Protein AF-A0A965IWL9-F1 (afdb_monomer_lite)

Secondary structure (DSSP, 8-state):
--HHHHHHHHHT-GGGTTTT-S-GGGGGHHHHHTT--SEEEEET-TTSHHHHHHHHH-TTSEEEEEESS-TTSSEE--TTS--S-TT-EEEEEEES-GGGS-TTHHHHHHHHHHHHEEEEEEE---S--S-EETTEES-S----HHHHHHHHHHHTEEEEEEETTEEEEEE-PPP---TT--EEEE---GGGGGS--HHHHHTSSEEEEETT---TTTHHHH-S--SEEE---TT-------SEEEESSTTPPPPTT--EEEE--HHHHHHHHHHHHHHHHHHTTS-S--TT----HHHHHHHHIIIII--S-EEEES--TT--SS-S-SSTT-SS--PPPTT--HHHHHHHHHHHHHTTSEEESS--

Foldseek 3Di:
DDLQVQVLCLCPDPVNVCPLVPLQCPVCLVVVVVLLWQEEEEEQNQQCPNQVVNCVSNVNHHYFYEYCHRPNGNHNDDLLDDDDFFAQTQEYEYEQHLQQDAPVCNLSNLLSRLRHYFKYKYFHDLDWDPDDGPNHTSRNHRDDPVLSVLSNVLSAFAPWDDDPRITMGGGDDHDADDQAFAAEEEEQAQQLQVAQCLVVLQPGPAYEYEEQADCVVPNSRRHDDHPEYEYAPPPDPRPDQDQHYEYADPPGDDDPSNPHYHYDHVVLQVVLLVVLLVQVCVVVVNPDDSPPAGDDSRSSVLSCCCRRNNHQAYEYGNLCLPDPPPHQDGGSPDPDHDDDPPNYDSVSSVVVVVVCVVVVRYDYPDDD

Structure (mmCIF, N/CA/C/O backbone):
data_AF-A0A965IWL9-F1
#
_entry.id   AF-A0A965IWL9-F1
#
loop_
_atom_site.group_PDB
_atom_site.id
_atom_site.type_symbol
_atom_site.label_atom_id
_atom_site.label_alt_id
_atom_site.label_comp_id
_atom_site.label_asym_id
_atom_site.label_entity_id
_atom_site.label_seq_id
_atom_site.pdbx_PDB_ins_code
_atom_site.Cartn_x
_atom_site.Cartn_y
_atom_site.Cartn_z
_atom_site.occupancy
_atom_site.B_iso_or_equiv
_atom_site.auth_seq_id
_atom_site.auth_comp_id
_atom_site.auth_asym_id
_atom_site.auth_atom_id
_atom_site.pdbx_PDB_model_num
ATOM 1 N N . MET A 1 1 ? -2.672 8.004 -31.056 1.00 87.75 1 MET A N 1
ATOM 2 C CA . MET A 1 1 ? -1.452 7.193 -30.916 1.00 87.75 1 MET A CA 1
ATOM 3 C C . MET A 1 1 ? -1.573 6.439 -29.615 1.00 87.75 1 MET A C 1
ATOM 5 O O . MET A 1 1 ? -1.845 7.071 -28.601 1.00 87.75 1 MET A O 1
ATOM 9 N N . THR A 1 2 ? -1.462 5.121 -29.665 1.00 93.75 2 THR A N 1
ATOM 10 C CA . THR A 1 2 ? -1.438 4.260 -28.478 1.00 93.75 2 THR A CA 1
ATOM 11 C C . THR A 1 2 ? -0.083 4.353 -27.771 1.00 93.75 2 THR A C 1
ATOM 13 O O . THR A 1 2 ? 0.898 4.815 -28.358 1.00 93.75 2 THR A O 1
ATOM 16 N N . GLU A 1 3 ? 0.005 3.884 -26.522 1.00 94.56 3 GLU A N 1
ATOM 17 C CA . GLU A 1 3 ? 1.296 3.788 -25.823 1.00 94.56 3 GLU A CA 1
ATOM 18 C C . GLU A 1 3 ? 2.280 2.882 -26.582 1.00 94.56 3 GLU A C 1
ATOM 20 O O . GLU A 1 3 ? 3.447 3.231 -26.726 1.00 94.56 3 GLU A O 1
ATOM 25 N N . LEU A 1 4 ? 1.819 1.770 -27.165 1.00 95.81 4 LEU A N 1
ATOM 26 C CA . LEU A 1 4 ? 2.682 0.879 -27.949 1.00 95.81 4 LEU A CA 1
ATOM 27 C C . LEU A 1 4 ? 3.263 1.577 -29.184 1.00 95.81 4 LEU A C 1
ATOM 29 O O . LEU A 1 4 ? 4.477 1.569 -29.376 1.00 95.81 4 LEU A O 1
ATOM 33 N N . GLU A 1 5 ? 2.423 2.248 -29.975 1.00 96.62 5 GLU A N 1
ATOM 34 C CA . GLU A 1 5 ? 2.867 3.017 -31.147 1.00 96.62 5 GLU A CA 1
ATOM 35 C C . GLU A 1 5 ? 3.856 4.126 -30.760 1.00 96.62 5 GLU A C 1
ATOM 37 O O . GLU A 1 5 ? 4.833 4.373 -31.470 1.00 96.62 5 GLU A O 1
ATOM 42 N N . LYS A 1 6 ? 3.621 4.789 -29.617 1.00 96.50 6 LYS A N 1
ATOM 43 C CA . LYS A 1 6 ? 4.505 5.832 -29.084 1.00 96.50 6 LYS A CA 1
ATOM 44 C C . LYS A 1 6 ? 5.902 5.280 -28.818 1.00 96.50 6 LYS A C 1
ATOM 46 O O . LYS A 1 6 ? 6.879 5.847 -29.302 1.00 96.50 6 LYS A O 1
ATOM 51 N N . TYR A 1 7 ? 6.008 4.173 -28.087 1.00 97.25 7 TYR A N 1
ATOM 52 C CA . TYR A 1 7 ? 7.306 3.613 -27.710 1.00 97.25 7 TYR A CA 1
ATOM 53 C C . TYR A 1 7 ? 8.003 2.891 -28.860 1.00 97.25 7 TYR A C 1
ATOM 55 O O . TYR A 1 7 ? 9.213 3.037 -28.999 1.00 97.25 7 TYR A O 1
ATOM 63 N N . GLN A 1 8 ? 7.269 2.207 -29.742 1.00 96.81 8 GLN A N 1
ATOM 64 C CA . GLN A 1 8 ? 7.833 1.680 -30.990 1.00 96.81 8 GLN A CA 1
ATOM 65 C C . GLN A 1 8 ? 8.422 2.807 -31.850 1.00 96.81 8 GLN A C 1
ATOM 67 O O . GLN A 1 8 ? 9.520 2.669 -32.389 1.00 96.81 8 GLN A O 1
ATOM 72 N N . GLY A 1 9 ? 7.737 3.954 -31.920 1.00 96.81 9 GLY A N 1
ATOM 73 C CA . GLY A 1 9 ? 8.248 5.155 -32.573 1.00 96.81 9 GLY A CA 1
ATOM 74 C C . GLY A 1 9 ? 9.527 5.693 -31.925 1.00 96.81 9 GLY A C 1
ATOM 75 O O . GLY A 1 9 ? 10.482 5.996 -32.638 1.00 96.81 9 GLY A O 1
ATOM 76 N N . ILE A 1 10 ? 9.571 5.771 -30.589 1.00 96.56 10 ILE A N 1
ATOM 77 C CA . ILE A 1 10 ? 10.758 6.207 -29.836 1.00 96.56 10 ILE A CA 1
ATOM 78 C C . ILE A 1 10 ? 11.942 5.267 -30.103 1.00 96.56 10 ILE A C 1
ATOM 80 O O . ILE A 1 10 ? 12.998 5.744 -30.515 1.00 96.56 10 ILE A O 1
ATOM 84 N N . TYR A 1 11 ? 11.769 3.951 -29.932 1.00 96.62 11 TYR A N 1
ATOM 85 C CA . TYR A 1 11 ? 12.835 2.966 -30.160 1.00 96.62 11 TYR A CA 1
ATOM 86 C C . TYR A 1 11 ? 13.303 2.924 -31.621 1.00 96.62 11 TYR A C 1
ATOM 88 O O . TYR A 1 11 ? 14.482 2.700 -31.880 1.00 96.62 11 TYR A O 1
ATOM 96 N N . GLY A 1 12 ? 12.409 3.178 -32.581 1.00 95.25 12 GLY A N 1
ATOM 97 C CA . GLY A 1 12 ? 12.749 3.256 -34.004 1.00 95.25 12 GLY A CA 1
ATOM 98 C C . GLY A 1 12 ? 13.363 4.591 -34.445 1.00 95.25 12 GLY A C 1
ATOM 99 O O . GLY A 1 12 ? 13.763 4.727 -35.602 1.00 95.25 12 GLY A O 1
ATOM 100 N N . SER A 1 13 ? 13.427 5.600 -33.572 1.00 95.19 13 SER A N 1
ATOM 101 C CA . SER A 1 13 ? 13.859 6.947 -33.947 1.00 95.19 13 SER A CA 1
ATOM 102 C C . SER A 1 13 ? 15.352 7.171 -33.736 1.00 95.19 13 SER A C 1
ATOM 104 O O . SER A 1 13 ? 15.865 7.093 -32.622 1.00 95.19 13 SER A O 1
ATOM 106 N N . VAL A 1 14 ? 16.039 7.625 -34.786 1.00 91.94 14 VAL A N 1
ATOM 107 C CA . VAL A 1 14 ? 17.444 8.068 -34.708 1.00 91.94 14 VAL A CA 1
ATOM 108 C C . VAL A 1 14 ? 17.664 9.197 -33.690 1.00 91.94 14 VAL A C 1
ATOM 110 O O . VAL A 1 14 ? 18.692 9.228 -33.009 1.00 91.94 14 VAL A O 1
ATOM 113 N N . ASN A 1 15 ? 16.670 10.078 -33.517 1.00 92.44 15 ASN A N 1
ATOM 114 C CA . ASN A 1 15 ? 16.718 11.193 -32.565 1.00 92.44 15 ASN A CA 1
ATOM 115 C C . ASN A 1 15 ? 16.613 10.730 -31.103 1.00 92.44 15 ASN A C 1
ATOM 117 O O . ASN A 1 15 ? 16.978 11.477 -30.198 1.00 92.44 15 ASN A O 1
ATOM 121 N N . PHE A 1 16 ? 16.144 9.501 -30.875 1.00 92.44 16 PHE A N 1
ATOM 122 C CA . PHE A 1 16 ? 16.012 8.875 -29.561 1.00 92.44 16 PHE A CA 1
ATOM 123 C C . PHE A 1 16 ? 16.912 7.641 -29.416 1.00 92.44 16 PHE A C 1
ATOM 125 O O . PHE A 1 16 ? 16.681 6.814 -28.546 1.00 92.44 16 PHE A O 1
ATOM 132 N N . SER A 1 17 ? 18.000 7.555 -30.186 1.00 91.94 17 SER A N 1
ATOM 133 C CA . SER A 1 17 ? 18.965 6.437 -30.163 1.00 91.94 17 SER A CA 1
ATOM 134 C C . SER A 1 17 ? 19.587 6.111 -28.795 1.00 91.94 17 SER A C 1
ATOM 136 O O . SER A 1 17 ? 20.163 5.045 -28.629 1.00 91.94 17 SER A O 1
ATOM 138 N N . LYS A 1 18 ? 19.497 7.012 -27.808 1.00 92.88 18 LYS A N 1
ATOM 139 C CA . LYS A 1 18 ? 19.959 6.781 -26.423 1.00 92.88 18 LYS A CA 1
ATOM 140 C C . LYS A 1 18 ? 18.844 6.351 -25.464 1.00 92.88 18 LYS A C 1
ATOM 142 O O . LYS A 1 18 ? 19.107 6.124 -24.283 1.00 92.88 18 LYS A O 1
ATOM 147 N N . TYR A 1 19 ? 17.598 6.320 -25.924 1.00 93.88 19 TYR A N 1
ATOM 148 C CA . TYR A 1 19 ? 16.459 5.937 -25.103 1.00 93.88 19 TYR A CA 1
ATOM 149 C C . TYR A 1 19 ? 16.579 4.464 -24.695 1.00 93.88 19 TYR A C 1
ATOM 151 O O . TYR A 1 19 ? 16.946 3.628 -25.508 1.00 93.88 19 TYR A O 1
ATOM 159 N N . GLY A 1 20 ? 16.317 4.146 -23.426 1.00 92.06 20 GLY A N 1
ATOM 160 C CA . GLY A 1 20 ? 16.460 2.779 -22.907 1.00 92.06 20 GLY A CA 1
ATOM 161 C C . GLY A 1 20 ? 17.897 2.325 -22.590 1.00 92.06 20 GLY A C 1
ATOM 162 O O . GLY A 1 20 ? 18.070 1.170 -22.216 1.00 92.06 20 GLY A O 1
ATOM 163 N N . HIS A 1 21 ? 18.905 3.208 -22.689 1.00 94.38 21 HIS A N 1
ATOM 164 C CA . HIS A 1 21 ? 20.330 2.911 -22.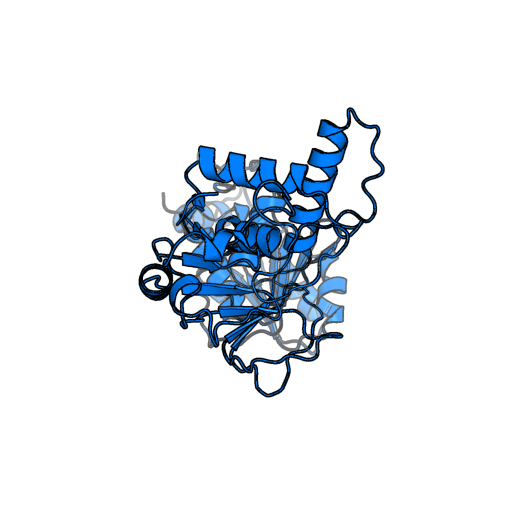418 1.00 94.38 21 HIS A CA 1
ATOM 165 C C . HIS A 1 21 ? 20.890 3.574 -21.135 1.00 94.38 21 HIS A C 1
ATOM 167 O O . HIS A 1 21 ? 22.095 3.655 -20.909 1.00 94.38 21 HIS A O 1
ATOM 173 N N . THR A 1 22 ? 20.043 4.157 -20.284 1.00 84.75 22 THR A N 1
ATOM 174 C CA . THR A 1 22 ? 20.491 4.965 -19.128 1.00 84.75 22 THR A CA 1
ATOM 175 C C . THR A 1 22 ? 20.740 4.156 -17.851 1.00 84.75 22 THR A C 1
ATOM 177 O O . THR A 1 22 ? 21.259 4.709 -16.878 1.00 84.75 22 THR A O 1
ATOM 180 N N . CYS A 1 23 ? 20.399 2.859 -17.845 1.00 89.00 23 CYS A N 1
ATOM 181 C CA . CYS A 1 23 ? 20.633 1.887 -16.769 1.00 89.00 23 CYS A CA 1
ATOM 182 C C . CYS A 1 23 ? 20.441 2.457 -15.340 1.00 89.00 23 CYS A C 1
ATOM 184 O O . CYS A 1 23 ? 21.323 2.367 -14.476 1.00 89.00 23 CYS A O 1
ATOM 186 N N . HIS A 1 24 ? 19.272 3.046 -15.066 1.00 91.75 24 HIS A N 1
ATOM 187 C CA . HIS A 1 24 ? 18.960 3.711 -13.791 1.00 91.75 24 HIS A CA 1
ATOM 188 C C . HIS A 1 24 ? 19.067 2.792 -12.557 1.00 91.75 24 HIS A C 1
ATOM 190 O O . HIS A 1 24 ? 19.354 3.265 -11.451 1.00 91.75 24 HIS A O 1
ATOM 196 N N . GLY A 1 25 ? 18.940 1.476 -12.748 1.00 94.50 25 GLY A N 1
ATOM 197 C CA . GLY A 1 25 ? 19.112 0.450 -11.718 1.00 94.50 25 GLY A CA 1
ATOM 198 C C . GLY A 1 25 ? 20.553 0.165 -11.287 1.00 94.50 25 GLY A C 1
ATOM 199 O O . GLY A 1 25 ? 20.756 -0.553 -10.316 1.00 94.50 25 GLY A O 1
ATOM 200 N N . ALA A 1 26 ? 21.581 0.716 -11.944 1.00 95.00 26 ALA A N 1
ATOM 201 C CA . ALA A 1 26 ? 22.975 0.298 -11.729 1.00 95.00 26 ALA A CA 1
ATOM 202 C C . ALA A 1 26 ? 23.437 0.308 -10.255 1.00 95.00 26 ALA A C 1
ATOM 204 O O . ALA A 1 26 ? 24.191 -0.571 -9.841 1.00 95.00 26 ALA A O 1
ATOM 205 N N . ARG A 1 27 ? 22.987 1.280 -9.448 1.00 97.19 27 ARG A N 1
ATOM 206 C CA . ARG A 1 27 ? 23.341 1.374 -8.018 1.00 97.19 27 ARG A CA 1
ATOM 207 C C . ARG A 1 27 ? 22.445 0.527 -7.104 1.00 97.19 27 ARG A C 1
ATOM 209 O O . ARG A 1 27 ? 22.733 0.442 -5.916 1.00 97.19 27 ARG A O 1
ATOM 216 N N . ALA A 1 28 ? 21.406 -0.112 -7.638 1.00 97.81 28 ALA A N 1
ATOM 217 C CA . ALA A 1 28 ? 20.547 -1.044 -6.913 1.00 97.81 28 ALA A CA 1
ATOM 218 C C . ALA A 1 28 ? 21.106 -2.476 -6.876 1.00 97.81 28 ALA A C 1
ATOM 220 O O . ALA A 1 28 ? 20.639 -3.271 -6.066 1.00 97.81 28 ALA A O 1
ATOM 221 N N . VAL A 1 29 ? 22.126 -2.813 -7.681 1.00 98.25 29 VAL A N 1
ATOM 222 C CA . VAL A 1 29 ? 22.729 -4.164 -7.689 1.00 98.25 29 VAL A CA 1
ATOM 223 C C . VAL A 1 29 ? 23.116 -4.637 -6.277 1.00 98.25 29 VAL A C 1
ATOM 225 O O . VAL A 1 29 ? 22.704 -5.734 -5.905 1.00 98.25 29 VAL A O 1
ATOM 228 N N . PRO A 1 30 ? 23.797 -3.837 -5.427 1.00 98.06 30 PRO A N 1
ATOM 229 C CA . PRO A 1 30 ? 24.108 -4.261 -4.062 1.00 98.06 30 PRO A CA 1
ATOM 230 C C . PRO A 1 30 ? 22.876 -4.413 -3.164 1.00 98.06 30 PRO A C 1
ATOM 232 O O . PRO A 1 30 ? 22.931 -5.169 -2.203 1.00 98.06 30 PRO A O 1
ATOM 235 N N . ILE A 1 31 ? 21.777 -3.698 -3.437 1.00 98.12 31 ILE A N 1
ATOM 236 C CA . ILE A 1 31 ? 20.516 -3.851 -2.694 1.00 98.12 31 ILE A CA 1
ATOM 237 C C . ILE A 1 31 ? 19.904 -5.213 -3.031 1.00 98.12 31 ILE A C 1
ATOM 239 O O . ILE A 1 31 ? 19.592 -5.981 -2.126 1.00 98.12 31 ILE A O 1
ATOM 243 N N . ILE A 1 32 ? 19.812 -5.529 -4.324 1.00 98.44 32 ILE A N 1
ATOM 244 C CA . ILE A 1 32 ? 19.231 -6.775 -4.840 1.00 98.44 32 ILE A CA 1
ATOM 245 C C . ILE A 1 32 ? 20.071 -7.988 -4.417 1.00 98.44 32 ILE A C 1
ATOM 247 O O . ILE A 1 32 ? 19.528 -8.985 -3.946 1.00 98.44 32 ILE A O 1
ATOM 251 N N . ALA A 1 33 ? 21.401 -7.886 -4.501 1.00 98.06 33 ALA A N 1
ATOM 252 C CA . ALA A 1 33 ? 22.325 -8.964 -4.149 1.00 98.06 33 ALA A CA 1
ATOM 253 C C . ALA A 1 33 ? 22.220 -9.409 -2.677 1.00 98.06 33 ALA A C 1
ATOM 255 O O . ALA A 1 33 ? 22.448 -10.580 -2.378 1.00 98.06 33 ALA A O 1
ATOM 256 N N . ARG A 1 34 ? 21.816 -8.520 -1.750 1.00 97.31 34 ARG A N 1
ATOM 257 C CA . ARG A 1 34 ? 21.599 -8.870 -0.326 1.00 97.31 34 ARG A CA 1
ATOM 258 C C . ARG A 1 34 ? 20.548 -9.963 -0.144 1.00 97.31 34 ARG A C 1
ATOM 260 O O . ARG A 1 34 ? 20.581 -10.666 0.862 1.00 97.31 34 ARG A O 1
ATOM 267 N N . TRP A 1 35 ? 19.612 -10.089 -1.083 1.00 98.00 35 TRP A N 1
ATOM 268 C CA . TRP A 1 35 ? 18.563 -11.102 -1.030 1.00 98.00 35 TRP A CA 1
ATOM 269 C C . TRP A 1 35 ? 18.982 -12.454 -1.601 1.00 98.00 35 TRP A C 1
ATOM 271 O O . TRP A 1 35 ? 18.219 -13.399 -1.447 1.00 98.00 35 TRP A O 1
ATOM 281 N N . GLN A 1 36 ? 20.165 -12.551 -2.222 1.00 97.94 36 GLN A N 1
ATOM 282 C CA . GLN A 1 36 ? 20.656 -13.768 -2.881 1.00 97.94 36 GLN A CA 1
ATOM 283 C C . GLN A 1 36 ? 19.585 -14.420 -3.787 1.00 97.94 36 GLN A C 1
ATOM 285 O O . GLN A 1 36 ? 19.267 -15.598 -3.608 1.00 97.94 36 GLN A O 1
ATOM 290 N N . PRO A 1 37 ? 18.970 -13.655 -4.712 1.00 98.31 37 PRO A N 1
ATOM 291 C CA . PRO A 1 37 ? 17.878 -14.166 -5.532 1.00 98.31 37 PRO A CA 1
ATOM 292 C C . PRO A 1 37 ? 18.373 -15.205 -6.541 1.00 98.31 37 PRO A C 1
ATOM 294 O O . PRO A 1 37 ? 19.463 -15.077 -7.095 1.00 98.31 37 PRO A O 1
ATOM 297 N N . LYS A 1 38 ? 17.536 -16.201 -6.819 1.00 98.50 38 LYS A N 1
ATOM 298 C CA . LYS A 1 38 ? 17.719 -17.206 -7.870 1.00 98.50 38 LYS A CA 1
ATOM 299 C C . LYS A 1 38 ? 17.017 -16.812 -9.162 1.00 98.50 38 LYS A C 1
ATOM 301 O O . LYS A 1 38 ? 17.479 -17.193 -10.232 1.00 98.50 38 LYS A O 1
ATOM 306 N N . THR A 1 39 ? 15.914 -16.070 -9.079 1.00 98.62 39 THR A N 1
ATOM 307 C CA . THR A 1 39 ? 15.158 -15.597 -10.247 1.00 98.62 39 THR A CA 1
ATOM 308 C C . THR A 1 39 ? 14.842 -14.106 -10.137 1.00 98.62 39 THR A C 1
ATOM 310 O O . THR A 1 39 ? 14.330 -13.628 -9.123 1.00 98.62 39 THR A O 1
ATOM 313 N N . ILE A 1 40 ? 15.155 -13.351 -11.191 1.00 98.81 40 ILE A N 1
ATOM 314 C CA . ILE A 1 40 ? 14.943 -11.903 -11.266 1.00 98.81 40 ILE A CA 1
ATOM 315 C C . ILE A 1 40 ? 14.268 -11.555 -12.590 1.00 98.81 40 ILE A C 1
ATOM 317 O O . ILE A 1 40 ? 14.675 -12.044 -13.646 1.00 98.81 40 ILE A O 1
ATOM 321 N N . ILE A 1 41 ? 13.285 -10.661 -12.532 1.00 98.75 41 ILE A N 1
ATOM 322 C CA . ILE A 1 41 ? 12.728 -10.005 -13.715 1.00 98.75 41 ILE A CA 1
ATOM 323 C C . ILE A 1 41 ? 12.904 -8.489 -13.631 1.00 98.75 41 ILE A C 1
ATOM 325 O O . ILE A 1 41 ? 12.548 -7.877 -12.624 1.00 98.75 41 ILE A O 1
ATOM 329 N N . ASP A 1 42 ? 13.448 -7.894 -14.690 1.00 98.75 42 ASP A N 1
ATOM 330 C CA . ASP A 1 42 ? 13.576 -6.444 -14.851 1.00 98.75 42 ASP A CA 1
ATOM 331 C C . ASP A 1 42 ? 12.493 -5.927 -15.797 1.00 98.75 42 ASP A C 1
ATOM 333 O O . ASP A 1 42 ? 12.542 -6.161 -17.000 1.00 98.75 42 ASP A O 1
ATOM 337 N N . VAL A 1 43 ? 11.478 -5.268 -15.247 1.00 98.62 43 VAL A N 1
ATOM 338 C CA . VAL A 1 43 ? 10.322 -4.757 -15.990 1.00 98.62 43 VAL A CA 1
ATOM 339 C C . VAL A 1 43 ? 10.618 -3.347 -16.486 1.00 98.62 43 VAL A C 1
ATOM 341 O O . VAL A 1 43 ? 11.034 -2.494 -15.707 1.00 98.62 43 VAL A O 1
ATOM 344 N N . GLY A 1 44 ? 10.366 -3.097 -17.771 1.00 97.94 44 GLY A N 1
ATOM 345 C CA . GLY A 1 44 ? 10.791 -1.886 -18.476 1.00 97.94 44 GLY A CA 1
ATOM 346 C C . GLY A 1 44 ? 12.294 -1.880 -18.758 1.00 97.94 44 GLY A C 1
ATOM 347 O O . GLY A 1 44 ? 12.944 -0.843 -18.638 1.00 97.94 44 GLY A O 1
ATOM 348 N N . CYS A 1 45 ? 12.863 -3.044 -19.092 1.00 97.94 45 CYS A N 1
ATOM 349 C CA . CYS A 1 45 ? 14.310 -3.218 -19.224 1.00 97.94 45 CYS A CA 1
ATOM 350 C C . CYS A 1 45 ? 14.936 -2.451 -20.400 1.00 97.94 45 CYS A C 1
ATOM 352 O O . CYS A 1 45 ? 16.167 -2.387 -20.496 1.00 97.94 45 CYS A O 1
ATOM 354 N N . GLY A 1 46 ? 14.127 -1.936 -21.338 1.00 97.25 46 GLY A N 1
ATOM 355 C CA . GLY A 1 46 ? 14.605 -1.372 -22.595 1.00 97.25 46 GLY A CA 1
ATOM 356 C C . GLY A 1 46 ? 15.557 -2.333 -23.308 1.00 97.25 46 GLY A C 1
ATOM 357 O O . GLY A 1 46 ? 15.197 -3.465 -23.630 1.00 97.25 46 GLY A O 1
ATOM 358 N N . HIS A 1 47 ? 16.808 -1.909 -23.493 1.00 97.25 47 HIS A N 1
ATOM 359 C CA . HIS A 1 47 ? 17.840 -2.691 -24.179 1.00 97.25 47 HIS A CA 1
ATOM 360 C C . HIS A 1 47 ? 18.557 -3.731 -23.305 1.00 97.25 47 HIS A C 1
ATOM 362 O O . HIS A 1 47 ? 19.659 -4.167 -23.640 1.00 97.25 47 HIS A O 1
ATOM 368 N N . ASN A 1 48 ? 17.946 -4.162 -22.196 1.00 97.94 48 ASN A N 1
ATOM 369 C CA . ASN A 1 48 ? 18.452 -5.235 -21.333 1.00 97.94 48 ASN A CA 1
ATOM 370 C C . ASN A 1 48 ? 19.772 -4.925 -20.600 1.00 97.94 48 ASN A C 1
ATOM 372 O O . ASN A 1 48 ? 20.356 -5.805 -19.970 1.00 97.94 48 ASN A O 1
ATOM 376 N N . GLU A 1 49 ? 20.267 -3.688 -20.637 1.00 97.88 49 GLU A N 1
ATOM 377 C CA . GLU A 1 49 ? 21.579 -3.356 -20.070 1.00 97.88 49 GLU A CA 1
ATOM 378 C C . GLU A 1 49 ? 21.655 -3.592 -18.559 1.00 97.88 49 GLU A C 1
ATOM 380 O O . GLU A 1 49 ? 22.673 -4.063 -18.047 1.00 97.88 49 GLU A O 1
ATOM 385 N N . PHE A 1 50 ? 20.581 -3.287 -17.826 1.00 97.94 50 PHE A N 1
ATOM 386 C CA . PHE A 1 50 ? 20.540 -3.567 -16.395 1.00 97.94 50 PHE A CA 1
ATOM 387 C C . PHE A 1 50 ? 20.451 -5.074 -16.115 1.00 97.94 50 PHE A C 1
ATOM 389 O O . PHE A 1 50 ? 21.207 -5.580 -15.282 1.00 97.94 50 PHE A O 1
ATOM 396 N N . ALA A 1 51 ? 19.622 -5.810 -16.863 1.00 97.88 51 ALA A N 1
ATOM 397 C CA . ALA A 1 51 ? 19.562 -7.268 -16.789 1.00 97.88 51 ALA A CA 1
ATOM 398 C C . ALA A 1 51 ? 20.937 -7.911 -17.053 1.00 97.88 51 ALA A C 1
ATOM 400 O O . ALA A 1 51 ? 21.366 -8.788 -16.307 1.00 97.88 51 ALA A O 1
ATOM 401 N N . GLN A 1 52 ? 21.691 -7.426 -18.045 1.00 97.75 52 GLN A N 1
ATOM 402 C CA . GLN A 1 52 ? 23.062 -7.876 -18.315 1.00 97.75 52 GLN A CA 1
ATOM 403 C C . GLN A 1 52 ? 24.005 -7.622 -17.132 1.00 97.75 52 GLN A C 1
ATOM 405 O O . GLN A 1 52 ? 24.791 -8.501 -16.777 1.00 97.75 52 GLN A O 1
ATOM 410 N N . ARG A 1 53 ? 23.912 -6.457 -16.478 1.00 97.81 53 ARG A N 1
ATOM 411 C CA . ARG A 1 53 ? 24.698 -6.173 -15.264 1.00 97.81 53 ARG A CA 1
ATOM 412 C C . ARG A 1 53 ? 24.348 -7.115 -14.119 1.00 97.81 53 ARG A C 1
ATOM 414 O O . ARG A 1 53 ? 25.250 -7.558 -13.414 1.00 97.81 53 ARG A O 1
ATOM 421 N N . LEU A 1 54 ? 23.069 -7.437 -13.936 1.00 98.12 54 LEU A N 1
ATOM 422 C CA . LEU A 1 54 ? 22.652 -8.418 -12.935 1.00 98.12 54 LEU A CA 1
ATOM 423 C C . LEU A 1 54 ? 23.197 -9.812 -13.249 1.00 98.12 54 LEU A C 1
ATOM 425 O O . LEU A 1 54 ? 23.735 -10.438 -12.345 1.00 98.12 54 LEU A O 1
ATOM 429 N N . ARG A 1 55 ? 23.157 -10.263 -14.510 1.00 98.19 55 ARG A N 1
ATOM 430 C CA . ARG A 1 55 ? 23.756 -11.548 -14.927 1.00 98.19 55 ARG A CA 1
ATOM 431 C C . ARG A 1 55 ? 25.254 -11.619 -14.626 1.00 98.19 55 ARG A C 1
ATOM 433 O O . ARG A 1 55 ? 25.753 -12.667 -14.242 1.00 98.19 55 ARG A O 1
ATOM 440 N N . GLN A 1 56 ? 25.976 -10.509 -14.786 1.00 97.69 56 GLN A N 1
ATOM 441 C CA . GLN A 1 56 ? 27.404 -10.434 -14.453 1.00 97.69 56 GLN A CA 1
ATOM 442 C C . GLN A 1 56 ? 27.654 -10.442 -12.940 1.00 97.69 56 GLN A C 1
ATOM 444 O O . GLN A 1 56 ? 28.590 -11.084 -12.474 1.00 97.69 56 GLN A O 1
ATOM 449 N N . ALA A 1 57 ? 26.842 -9.710 -12.173 1.00 97.75 57 ALA A N 1
ATOM 450 C CA . ALA A 1 57 ? 27.012 -9.581 -10.727 1.00 97.75 57 ALA A CA 1
ATOM 451 C C . ALA A 1 57 ? 26.500 -10.801 -9.942 1.00 97.75 57 ALA A C 1
ATOM 453 O O . ALA A 1 57 ? 26.982 -11.061 -8.841 1.00 97.75 57 ALA A O 1
ATOM 454 N N . LEU A 1 58 ? 25.518 -11.516 -10.490 1.00 97.94 58 LEU A N 1
ATOM 455 C CA . LEU A 1 58 ? 24.829 -12.659 -9.895 1.00 97.94 58 LEU A CA 1
ATOM 456 C C . LEU A 1 58 ? 24.771 -13.803 -10.928 1.00 97.94 58 LEU A C 1
ATOM 458 O O . LEU A 1 58 ? 23.696 -14.093 -11.453 1.00 97.94 58 LEU A O 1
ATOM 462 N N . PRO A 1 59 ? 25.910 -14.444 -11.250 1.00 97.00 59 PRO A N 1
ATOM 463 C CA . PRO A 1 59 ? 25.985 -15.443 -12.322 1.00 97.00 59 PRO A CA 1
ATOM 464 C C . PRO A 1 59 ? 25.137 -16.697 -12.061 1.00 97.00 59 PRO A C 1
ATOM 466 O O . PRO A 1 59 ? 24.749 -17.375 -13.009 1.00 97.00 59 PRO A O 1
ATOM 469 N N . ASP A 1 60 ? 24.819 -16.981 -10.796 1.00 97.31 60 ASP A N 1
ATOM 470 C CA . ASP A 1 60 ? 23.978 -18.115 -10.396 1.00 97.31 60 ASP A CA 1
ATOM 471 C C . ASP A 1 60 ? 22.469 -17.803 -10.456 1.00 97.31 60 ASP A C 1
ATOM 473 O O . ASP A 1 60 ? 21.641 -18.696 -10.267 1.00 97.31 60 ASP A O 1
ATOM 477 N N . ALA A 1 61 ? 22.092 -16.542 -10.699 1.00 98.12 61 ALA A N 1
ATOM 478 C CA . ALA A 1 61 ? 20.701 -16.119 -10.812 1.00 98.12 61 ALA A CA 1
ATOM 479 C C . ALA A 1 61 ? 20.227 -16.147 -12.273 1.00 98.12 61 ALA A C 1
ATOM 481 O O . ALA A 1 61 ? 20.901 -15.667 -13.185 1.00 98.12 61 ALA A O 1
ATOM 482 N N . SER A 1 62 ? 19.009 -16.635 -12.499 1.00 98.38 62 SER A N 1
ATOM 483 C CA . SER A 1 62 ? 18.300 -16.445 -13.762 1.00 98.38 62 SER A CA 1
ATOM 484 C C . SER A 1 62 ? 17.728 -15.029 -13.817 1.00 98.38 62 SER A C 1
ATOM 486 O O . SER A 1 62 ? 16.970 -14.628 -12.935 1.00 98.38 62 SER A O 1
ATOM 488 N N . VAL A 1 63 ? 18.092 -14.266 -14.848 1.00 98.69 63 VAL A N 1
ATOM 489 C CA . VAL A 1 63 ? 17.657 -12.874 -15.027 1.00 98.69 63 VAL A CA 1
ATOM 490 C C . VAL A 1 63 ? 17.024 -12.713 -16.400 1.00 98.69 63 VAL A C 1
ATOM 492 O O . VAL A 1 63 ? 17.667 -13.027 -17.407 1.00 98.69 63 VAL A O 1
ATOM 495 N N . ILE A 1 64 ? 15.805 -12.179 -16.441 1.00 98.31 64 ILE A N 1
ATOM 496 C CA . ILE A 1 64 ? 15.043 -11.891 -17.663 1.00 98.31 64 ILE A CA 1
ATOM 497 C C . ILE A 1 64 ? 14.656 -10.410 -17.653 1.00 98.31 64 ILE A C 1
ATOM 499 O O . ILE A 1 64 ? 14.159 -9.913 -16.646 1.00 98.31 64 ILE A O 1
ATOM 503 N N . GLY A 1 65 ? 14.873 -9.693 -18.751 1.00 98.44 65 GLY A N 1
ATOM 504 C CA . GLY A 1 65 ? 14.303 -8.366 -18.956 1.00 98.44 65 GLY A CA 1
ATOM 505 C C . GLY A 1 65 ? 13.007 -8.432 -19.754 1.00 98.44 65 GLY A C 1
ATOM 506 O O . GLY A 1 65 ? 12.925 -9.123 -20.773 1.00 98.44 65 GLY A O 1
ATOM 507 N N . ALA A 1 66 ? 11.999 -7.701 -19.290 1.00 98.62 66 ALA A N 1
ATOM 508 C CA . ALA A 1 66 ? 10.711 -7.563 -19.943 1.00 98.62 66 ALA A CA 1
ATOM 509 C C . ALA A 1 66 ? 10.467 -6.108 -20.347 1.00 98.62 66 ALA A C 1
ATOM 511 O O . ALA A 1 66 ? 10.609 -5.195 -19.533 1.00 98.62 66 ALA A O 1
ATOM 512 N N . ASP A 1 67 ? 10.052 -5.887 -21.588 1.00 98.56 67 ASP A N 1
ATOM 513 C CA . ASP A 1 67 ? 9.650 -4.574 -22.091 1.00 98.56 67 ASP A CA 1
ATOM 514 C C . ASP A 1 67 ? 8.519 -4.740 -23.105 1.00 98.56 67 ASP A C 1
ATOM 516 O O . ASP A 1 67 ? 8.531 -5.663 -23.911 1.00 98.56 67 ASP A O 1
ATOM 520 N N . PHE A 1 68 ? 7.526 -3.859 -23.089 1.00 97.94 68 PHE A N 1
ATOM 521 C CA . PHE A 1 68 ? 6.349 -4.013 -23.945 1.00 97.94 68 PHE A CA 1
ATOM 522 C C . PHE A 1 68 ? 6.584 -3.583 -25.400 1.00 97.94 68 PHE A C 1
ATOM 524 O O . PHE A 1 68 ? 5.795 -3.945 -26.273 1.00 97.94 68 PHE A O 1
ATOM 531 N N . ALA A 1 69 ? 7.638 -2.806 -25.669 1.00 97.56 69 ALA A N 1
ATOM 532 C CA . ALA A 1 69 ? 7.886 -2.202 -26.977 1.00 97.56 69 ALA A CA 1
ATOM 533 C C . ALA A 1 69 ? 9.324 -2.392 -27.488 1.00 97.56 69 ALA A C 1
ATOM 535 O O . ALA A 1 69 ? 9.544 -2.352 -28.700 1.00 97.56 69 ALA A O 1
ATOM 536 N N . CYS A 1 70 ? 10.306 -2.593 -26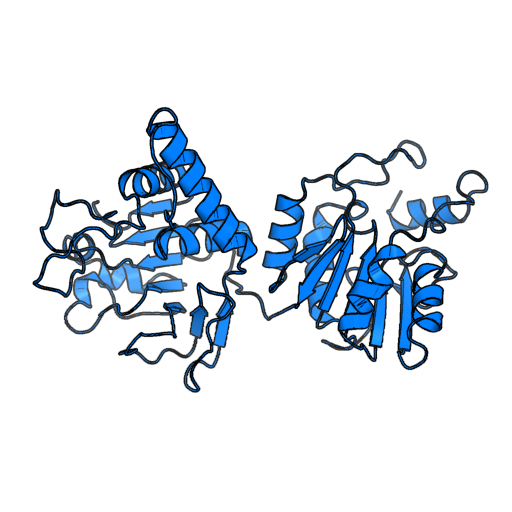.604 1.00 97.31 70 CYS A N 1
ATOM 537 C CA . CYS A 1 70 ? 11.705 -2.748 -26.993 1.00 97.31 70 CYS A CA 1
ATOM 538 C C . CYS A 1 70 ? 12.007 -4.164 -27.504 1.00 97.31 70 CYS A C 1
ATOM 540 O O . CYS A 1 70 ? 12.103 -5.104 -26.724 1.00 97.31 70 CYS A O 1
ATOM 542 N N . THR A 1 71 ? 12.254 -4.328 -28.806 1.00 96.12 71 THR A N 1
ATOM 543 C CA . THR A 1 71 ? 12.463 -5.648 -29.439 1.00 96.12 71 THR A CA 1
ATOM 544 C C . THR A 1 71 ? 13.724 -6.397 -28.992 1.00 96.12 71 THR A C 1
ATOM 546 O O . THR A 1 71 ? 13.891 -7.557 -29.350 1.00 96.12 71 THR A O 1
ATOM 549 N N . SER A 1 72 ? 14.635 -5.747 -28.263 1.00 96.19 72 SER A N 1
ATOM 550 C CA . SER A 1 72 ? 15.825 -6.386 -27.679 1.00 96.19 72 SER A CA 1
ATOM 551 C C . SER A 1 72 ? 15.615 -6.918 -26.258 1.00 96.19 72 SER A C 1
ATOM 553 O O . SER A 1 72 ? 16.551 -7.483 -25.687 1.00 96.19 72 SER A O 1
ATOM 555 N N . ALA A 1 73 ? 14.440 -6.696 -25.661 1.00 97.94 73 ALA A N 1
ATOM 556 C CA . ALA A 1 73 ? 14.080 -7.322 -24.396 1.00 97.94 73 ALA A CA 1
ATOM 557 C C . ALA A 1 73 ? 13.985 -8.847 -24.561 1.00 97.94 73 ALA A C 1
ATOM 559 O O . ALA A 1 73 ? 13.698 -9.345 -25.650 1.00 97.94 73 ALA A O 1
ATOM 560 N N . ASP A 1 74 ? 14.218 -9.597 -23.482 1.00 98.31 74 ASP A N 1
ATOM 561 C CA . ASP A 1 74 ? 14.118 -11.063 -23.539 1.00 98.31 74 ASP A CA 1
ATOM 562 C C . ASP A 1 74 ? 12.655 -11.504 -23.661 1.00 98.31 74 ASP A C 1
ATOM 564 O O . ASP A 1 74 ? 12.350 -12.547 -24.238 1.00 98.31 74 ASP A O 1
ATOM 568 N N . LEU A 1 75 ? 11.751 -10.691 -23.109 1.00 98.12 75 LEU A N 1
ATOM 569 C CA . LEU A 1 75 ? 10.317 -10.903 -23.119 1.00 98.12 75 LEU A CA 1
ATOM 570 C C . LEU A 1 75 ? 9.587 -9.630 -23.556 1.00 98.12 75 LEU A C 1
ATOM 572 O O . LEU A 1 75 ? 9.725 -8.579 -22.930 1.00 98.12 75 LEU A O 1
ATOM 576 N N . ILE A 1 76 ? 8.763 -9.750 -24.599 1.00 98.25 76 ILE A N 1
ATOM 577 C CA . ILE A 1 76 ? 7.896 -8.663 -25.060 1.00 98.25 76 ILE A CA 1
ATOM 578 C C . ILE A 1 76 ? 6.518 -8.803 -24.418 1.00 98.25 76 ILE A C 1
ATOM 580 O O . ILE A 1 76 ? 5.699 -9.602 -24.873 1.00 98.25 76 ILE A O 1
ATOM 584 N N . CYS A 1 77 ? 6.263 -8.059 -23.340 1.00 97.81 77 CYS A N 1
ATOM 585 C CA . CYS A 1 77 ? 4.980 -8.085 -22.634 1.00 97.81 77 CYS A CA 1
ATOM 586 C C . CYS A 1 77 ? 4.687 -6.772 -21.900 1.00 97.81 77 CYS A C 1
ATOM 588 O O . CYS A 1 77 ? 5.583 -5.986 -21.594 1.00 97.81 77 CYS A O 1
ATOM 590 N N . TRP A 1 78 ? 3.415 -6.549 -21.573 1.00 98.12 78 TRP A N 1
ATOM 591 C CA . TRP A 1 78 ? 3.001 -5.418 -20.749 1.00 98.12 78 TRP A CA 1
ATOM 592 C C . TRP A 1 78 ? 3.397 -5.625 -19.285 1.00 98.12 78 TRP A C 1
ATOM 594 O O . TRP A 1 78 ? 3.295 -6.727 -18.751 1.00 98.12 78 TRP A O 1
ATOM 604 N N . ALA A 1 79 ? 3.775 -4.544 -18.598 1.00 97.88 79 ALA A N 1
ATOM 605 C CA . ALA A 1 79 ? 4.119 -4.585 -17.172 1.00 97.88 79 ALA A CA 1
ATOM 606 C C . ALA A 1 79 ? 2.943 -5.021 -16.271 1.00 97.88 79 ALA A C 1
ATOM 608 O O . ALA A 1 79 ? 3.156 -5.506 -15.164 1.00 97.88 79 ALA A O 1
ATOM 609 N N . HIS A 1 80 ? 1.707 -4.842 -16.744 1.00 97.31 80 HIS A N 1
ATOM 610 C CA . HIS A 1 80 ? 0.477 -5.230 -16.052 1.00 97.31 80 HIS A CA 1
ATOM 611 C C . HIS A 1 80 ? -0.065 -6.611 -16.460 1.00 97.31 80 HIS A C 1
ATOM 613 O O . HIS A 1 80 ? -1.187 -6.957 -16.084 1.00 97.31 80 HIS A O 1
ATOM 619 N N . GLU A 1 81 ? 0.687 -7.358 -17.272 1.00 97.00 81 GLU A N 1
ATOM 620 C CA . GLU A 1 81 ? 0.316 -8.683 -17.775 1.00 97.00 81 GLU A CA 1
ATOM 621 C C . GLU A 1 81 ? 1.583 -9.477 -18.131 1.00 97.00 81 GLU A C 1
ATOM 623 O O . GLU A 1 81 ? 1.909 -9.709 -19.297 1.00 97.00 81 GLU A O 1
ATOM 628 N N . ILE A 1 82 ? 2.341 -9.842 -17.098 1.00 97.75 82 ILE A N 1
ATOM 629 C CA . ILE A 1 82 ? 3.589 -10.586 -17.228 1.00 97.75 82 ILE A CA 1
ATOM 630 C C . ILE A 1 82 ? 3.244 -12.082 -17.266 1.00 97.75 82 ILE A C 1
ATOM 632 O O . ILE A 1 82 ? 2.646 -12.610 -16.324 1.00 97.75 82 ILE A O 1
ATOM 636 N N . PRO A 1 83 ? 3.619 -12.814 -18.327 1.00 96.31 83 PRO A N 1
ATOM 637 C CA . PRO A 1 83 ? 3.339 -14.236 -18.414 1.00 96.31 83 PRO A CA 1
ATOM 638 C C . PRO A 1 83 ? 4.107 -15.004 -17.337 1.00 96.31 83 PRO A C 1
ATOM 640 O O . PRO A 1 83 ? 5.311 -14.834 -17.155 1.00 96.31 83 PRO A O 1
ATOM 643 N N . GLY A 1 84 ? 3.400 -15.891 -16.644 1.00 93.12 84 GLY A N 1
ATOM 644 C CA . GLY A 1 84 ? 3.982 -16.753 -15.625 1.00 93.12 84 GLY A CA 1
ATOM 645 C C . GLY A 1 84 ? 3.062 -16.950 -14.422 1.00 93.12 84 GLY A C 1
ATOM 646 O O . GLY A 1 84 ? 2.120 -16.173 -14.219 1.00 93.12 84 GLY A O 1
ATOM 647 N N . PRO A 1 85 ? 3.306 -18.002 -13.626 1.00 96.31 85 PRO A N 1
ATOM 648 C CA . PRO A 1 85 ? 2.547 -18.256 -12.411 1.00 96.31 85 PRO A CA 1
ATOM 649 C C . PRO A 1 85 ? 2.853 -17.212 -11.331 1.00 96.31 85 PRO A C 1
ATOM 651 O O . PRO A 1 85 ? 3.828 -16.464 -11.406 1.00 96.31 85 PRO A O 1
ATOM 654 N N . ASP A 1 86 ? 2.014 -17.181 -10.302 1.00 97.31 86 ASP A N 1
ATOM 655 C CA . ASP A 1 86 ? 2.247 -16.357 -9.121 1.00 97.31 86 ASP A CA 1
ATOM 656 C C . ASP A 1 86 ? 3.583 -16.727 -8.468 1.00 97.31 86 ASP A C 1
ATOM 658 O O . ASP A 1 86 ? 3.944 -17.902 -8.380 1.00 97.31 86 ASP A O 1
ATOM 662 N N . LYS A 1 87 ? 4.303 -15.711 -7.985 1.00 96.94 87 LYS A N 1
ATOM 663 C CA . LYS A 1 87 ? 5.594 -15.851 -7.295 1.00 96.94 87 LYS A CA 1
ATOM 664 C C . LYS A 1 87 ? 6.651 -16.625 -8.099 1.00 96.94 87 LYS A C 1
ATOM 666 O O . LYS A 1 87 ? 7.459 -17.347 -7.524 1.00 96.94 87 LYS A O 1
ATOM 671 N N . SER A 1 88 ? 6.677 -16.456 -9.422 1.00 96.81 88 SER A N 1
ATOM 672 C CA . SER A 1 88 ? 7.707 -17.042 -10.290 1.00 96.81 88 SER A CA 1
ATOM 673 C C . SER A 1 88 ? 9.093 -16.402 -10.127 1.00 96.81 88 SER A C 1
ATOM 675 O O . SER A 1 88 ? 10.096 -17.015 -10.500 1.00 96.81 88 SER A O 1
ATOM 677 N N . PHE A 1 89 ? 9.165 -15.183 -9.582 1.00 98.44 89 PHE A N 1
ATOM 678 C CA . PHE A 1 89 ? 10.411 -14.440 -9.390 1.00 98.44 89 PHE A CA 1
ATOM 679 C C . PHE A 1 89 ? 10.691 -14.142 -7.913 1.00 98.44 89 PHE A C 1
ATOM 681 O O . PHE A 1 89 ? 9.825 -13.659 -7.182 1.00 98.44 89 PHE A O 1
ATOM 688 N N . ASP A 1 90 ? 11.932 -14.329 -7.469 1.00 98.56 90 ASP A N 1
ATOM 689 C CA . ASP A 1 90 ? 12.335 -13.894 -6.128 1.00 98.56 90 ASP A CA 1
ATOM 690 C C . ASP A 1 90 ? 12.300 -12.362 -6.018 1.00 98.56 90 ASP A C 1
ATOM 692 O O . ASP A 1 90 ? 11.936 -11.807 -4.974 1.00 98.56 90 ASP A O 1
ATOM 696 N N . VAL A 1 91 ? 12.678 -11.671 -7.102 1.00 98.81 91 VAL A N 1
ATOM 697 C CA . VAL A 1 91 ? 12.780 -10.208 -7.173 1.00 98.81 91 VAL A CA 1
ATOM 698 C C . VAL A 1 91 ? 12.230 -9.689 -8.499 1.00 98.81 91 VAL A C 1
ATOM 700 O O . VAL A 1 91 ? 12.599 -10.173 -9.566 1.00 98.81 91 VAL A O 1
ATOM 703 N N . VAL A 1 92 ? 11.407 -8.643 -8.424 1.00 98.88 92 VAL A N 1
ATOM 704 C CA . VAL A 1 92 ? 11.086 -7.783 -9.570 1.00 98.88 92 VAL A CA 1
ATOM 705 C C . VAL A 1 92 ? 11.779 -6.433 -9.440 1.00 98.88 92 VAL A C 1
ATOM 707 O O . VAL A 1 92 ? 11.797 -5.838 -8.357 1.00 98.88 92 VAL A O 1
ATOM 710 N N . THR A 1 93 ? 12.329 -5.929 -10.538 1.00 98.88 93 THR A N 1
ATOM 711 C CA . THR A 1 93 ? 12.816 -4.554 -10.638 1.00 98.88 93 THR A CA 1
ATOM 712 C C . THR A 1 93 ? 12.022 -3.744 -11.649 1.00 98.88 93 THR A C 1
ATOM 714 O O . THR A 1 93 ? 11.478 -4.297 -12.598 1.00 98.88 93 THR A O 1
ATOM 717 N N . ALA A 1 94 ? 11.920 -2.436 -11.413 1.00 98.62 94 ALA A N 1
ATOM 718 C CA . ALA A 1 94 ? 11.357 -1.480 -12.367 1.00 98.62 94 ALA A CA 1
ATOM 719 C C . ALA A 1 94 ? 11.974 -0.097 -12.110 1.00 98.62 94 ALA A C 1
ATOM 721 O O . ALA A 1 94 ? 11.669 0.547 -11.102 1.00 98.62 94 ALA A O 1
ATOM 722 N N . PHE A 1 95 ? 12.888 0.346 -12.975 1.00 98.38 95 PHE A N 1
ATOM 723 C CA . PHE A 1 95 ? 13.660 1.575 -12.758 1.00 98.38 95 PHE A CA 1
ATOM 724 C C . PHE A 1 95 ? 13.280 2.671 -13.744 1.00 98.38 95 PHE A C 1
ATOM 726 O O . PHE A 1 95 ? 13.663 2.610 -14.908 1.00 98.38 95 PHE A O 1
ATOM 733 N N . ASP A 1 96 ? 12.596 3.694 -13.236 1.00 96.25 96 ASP A N 1
ATOM 734 C CA . ASP A 1 96 ? 12.050 4.819 -13.999 1.00 96.25 96 ASP A CA 1
ATOM 735 C C . ASP A 1 96 ? 11.056 4.321 -15.069 1.00 96.25 96 ASP A C 1
ATOM 737 O O . ASP A 1 96 ? 11.179 4.583 -16.262 1.00 96.25 96 ASP A O 1
ATOM 741 N N . VAL A 1 97 ? 10.090 3.515 -14.610 1.00 97.06 97 VAL A N 1
ATOM 742 C CA . VAL A 1 97 ? 9.076 2.825 -15.431 1.00 97.06 97 VAL A CA 1
ATOM 743 C C . VAL A 1 97 ? 7.659 3.169 -14.983 1.00 97.06 97 VAL A C 1
ATOM 745 O O . VAL A 1 97 ? 6.762 3.318 -15.806 1.00 97.06 97 VAL A O 1
ATOM 748 N N . LEU A 1 98 ? 7.414 3.302 -13.679 1.00 98.31 98 LEU A N 1
ATOM 749 C CA . LEU A 1 98 ? 6.050 3.429 -13.158 1.00 98.31 98 LEU A CA 1
ATOM 750 C C . LEU A 1 98 ? 5.417 4.788 -13.492 1.00 98.31 98 LEU A C 1
ATOM 752 O O . LEU A 1 98 ? 4.214 4.867 -13.723 1.00 98.31 98 LEU A O 1
ATOM 756 N N . GLU A 1 99 ? 6.216 5.849 -13.582 1.00 97.94 99 GLU A N 1
ATOM 757 C CA . GLU A 1 99 ? 5.797 7.189 -14.008 1.00 97.94 99 GLU A CA 1
ATOM 758 C C . GLU A 1 99 ? 5.370 7.256 -15.481 1.00 97.94 99 GLU A C 1
ATOM 760 O O . GLU A 1 99 ? 4.639 8.171 -15.874 1.00 97.94 99 GLU A O 1
ATOM 765 N N . HIS A 1 100 ? 5.822 6.283 -16.280 1.00 97.50 100 HIS A N 1
ATOM 766 C CA . HIS A 1 100 ? 5.500 6.145 -17.694 1.00 97.50 100 HIS A CA 1
ATOM 767 C C . HIS A 1 100 ? 4.123 5.506 -17.928 1.00 97.50 100 HIS A C 1
ATOM 769 O O . HIS A 1 100 ? 3.585 5.592 -19.030 1.00 97.50 100 HIS A O 1
ATOM 775 N N . LEU A 1 101 ? 3.527 4.905 -16.895 1.00 97.62 101 LEU A N 1
ATOM 776 C CA . LEU A 1 101 ? 2.210 4.281 -16.973 1.00 97.62 101 LEU A CA 1
ATOM 777 C C . LEU A 1 101 ? 1.100 5.339 -16.943 1.00 97.62 101 LEU A C 1
ATOM 779 O O . LEU A 1 101 ? 1.150 6.235 -16.090 1.00 97.62 101 LEU A O 1
ATOM 783 N N . PRO A 1 102 ? 0.056 5.221 -17.782 1.00 95.94 102 PRO A N 1
ATOM 784 C CA . PRO A 1 102 ? -1.187 5.958 -17.584 1.00 95.94 102 PRO A CA 1
ATOM 785 C C . PRO A 1 102 ? -1.736 5.758 -16.155 1.00 95.94 102 PRO A C 1
ATOM 787 O O . PRO A 1 102 ? -1.584 4.667 -15.593 1.00 95.94 102 PRO A O 1
ATOM 790 N N . PRO A 1 103 ? -2.364 6.775 -15.529 1.00 96.00 103 PRO A N 1
ATOM 791 C CA . PRO A 1 103 ? -2.838 6.681 -14.144 1.00 96.00 103 PRO A CA 1
ATOM 792 C C . PRO A 1 103 ? -3.741 5.473 -13.841 1.00 96.00 103 PRO A C 1
ATOM 794 O O . PRO A 1 103 ? -3.721 4.947 -12.724 1.00 96.00 103 PRO A O 1
ATOM 797 N N . GLU A 1 104 ? -4.529 5.043 -14.823 1.00 95.69 104 GLU A N 1
ATOM 798 C CA . GLU A 1 104 ? -5.423 3.887 -14.782 1.00 95.69 104 GLU A CA 1
ATOM 799 C C . GLU A 1 104 ? -4.684 2.540 -14.709 1.00 95.69 104 GLU A C 1
ATOM 801 O O . GLU A 1 104 ? -5.170 1.613 -14.059 1.00 95.69 104 GLU A O 1
ATOM 806 N N . ASP A 1 105 ? -3.478 2.448 -15.273 1.00 97.50 105 ASP A N 1
ATOM 807 C CA . ASP A 1 105 ? -2.698 1.207 -15.331 1.00 97.50 105 ASP A CA 1
ATOM 808 C C . ASP A 1 105 ? -1.792 1.009 -14.112 1.00 97.50 105 ASP A C 1
ATOM 810 O O . ASP A 1 105 ? -1.264 -0.085 -13.899 1.00 97.50 105 ASP A O 1
ATOM 814 N N . VAL A 1 106 ? -1.618 2.038 -13.275 1.00 98.31 106 VAL A N 1
ATOM 815 C CA . VAL A 1 106 ? -0.720 1.985 -12.110 1.00 98.31 106 VAL A CA 1
ATOM 816 C C . VAL A 1 106 ? -1.132 0.893 -11.122 1.00 98.31 106 VAL A C 1
ATOM 818 O O . VAL A 1 106 ? -0.302 0.075 -10.737 1.00 98.31 106 VAL A O 1
ATOM 821 N N . ASP A 1 107 ? -2.405 0.843 -10.706 1.00 97.06 107 ASP A N 1
ATOM 822 C CA . ASP A 1 107 ? -2.857 -0.167 -9.729 1.00 97.06 107 ASP A CA 1
ATOM 823 C C . ASP A 1 107 ? -2.806 -1.585 -10.297 1.00 97.06 107 ASP A C 1
ATOM 825 O O . ASP A 1 107 ? -2.451 -2.525 -9.577 1.00 97.06 107 ASP A O 1
ATOM 829 N N . ARG A 1 108 ? -3.136 -1.733 -11.585 1.00 97.81 108 ARG A N 1
ATOM 830 C CA . ARG A 1 108 ? -3.065 -3.016 -12.286 1.00 97.81 108 ARG A CA 1
ATOM 831 C C . ARG A 1 108 ? -1.618 -3.500 -12.361 1.00 97.81 108 ARG A C 1
ATOM 833 O O . ARG A 1 108 ? -1.346 -4.632 -11.978 1.00 97.81 108 ARG A O 1
ATOM 840 N N . THR A 1 109 ? -0.692 -2.621 -12.744 1.00 98.75 109 THR A N 1
ATOM 841 C CA . THR A 1 109 ? 0.742 -2.929 -12.817 1.00 98.75 109 THR A CA 1
ATOM 842 C C . THR A 1 109 ? 1.303 -3.292 -11.451 1.00 98.75 109 THR A C 1
ATOM 844 O O . THR A 1 109 ? 1.907 -4.343 -11.307 1.00 98.75 109 THR A O 1
ATOM 847 N N . LEU A 1 110 ? 1.065 -2.489 -10.410 1.00 98.75 110 LEU A N 1
ATOM 848 C CA . LEU A 1 110 ? 1.583 -2.800 -9.073 1.00 98.75 110 LEU A CA 1
ATOM 849 C C . LEU A 1 110 ? 1.018 -4.112 -8.515 1.00 98.75 110 LEU A C 1
ATOM 851 O O . LEU A 1 110 ? 1.742 -4.854 -7.854 1.00 98.75 110 LEU A O 1
ATOM 855 N N . THR A 1 111 ? -0.252 -4.419 -8.802 1.00 98.19 111 THR A N 1
ATOM 856 C CA . THR A 1 111 ? -0.847 -5.717 -8.450 1.00 98.19 111 THR A CA 1
ATOM 857 C C . THR A 1 111 ? -0.158 -6.860 -9.195 1.00 98.19 111 THR A C 1
ATOM 859 O O . THR A 1 111 ? 0.091 -7.900 -8.593 1.00 98.19 111 THR A O 1
ATOM 862 N N . GLU A 1 112 ? 0.205 -6.661 -10.461 1.00 98.69 112 GLU A N 1
ATOM 863 C CA . GLU A 1 112 ? 0.929 -7.651 -11.257 1.00 98.69 112 GLU A CA 1
ATOM 864 C C . GLU A 1 112 ? 2.363 -7.876 -10.761 1.00 98.69 112 GLU A C 1
ATOM 866 O O . GLU A 1 112 ? 2.773 -9.019 -10.559 1.00 98.69 112 GLU A O 1
ATOM 871 N N . LEU A 1 113 ? 3.106 -6.806 -10.460 1.00 98.75 113 LEU A N 1
ATOM 872 C CA . LEU A 1 113 ? 4.441 -6.912 -9.859 1.00 98.75 113 LEU A CA 1
ATOM 873 C C . LEU A 1 113 ? 4.382 -7.653 -8.515 1.00 98.75 113 LEU A C 1
ATOM 875 O O . LEU A 1 113 ? 5.236 -8.488 -8.222 1.00 98.75 113 LEU A O 1
ATOM 879 N N . ALA A 1 114 ? 3.348 -7.385 -7.713 1.00 98.62 114 ALA A N 1
ATOM 880 C CA . ALA A 1 114 ? 3.109 -8.101 -6.467 1.00 98.62 114 ALA A CA 1
ATOM 881 C C . ALA A 1 114 ? 2.698 -9.563 -6.685 1.00 98.62 114 ALA A C 1
ATOM 883 O O . ALA A 1 114 ? 3.004 -10.408 -5.844 1.00 98.62 114 ALA A O 1
ATOM 884 N N . ARG A 1 115 ? 2.011 -9.890 -7.784 1.00 98.31 115 ARG A N 1
ATOM 885 C CA . ARG A 1 115 ? 1.609 -11.260 -8.126 1.00 98.31 115 ARG A CA 1
ATOM 886 C C . ARG A 1 115 ? 2.819 -12.112 -8.494 1.00 98.31 115 ARG A C 1
ATOM 888 O O . ARG A 1 115 ? 2.987 -13.199 -7.947 1.00 98.31 115 ARG A O 1
ATOM 895 N N . ILE A 1 116 ? 3.674 -11.609 -9.378 1.00 98.19 116 ILE A N 1
ATOM 896 C CA . ILE A 1 116 ? 4.778 -12.375 -9.971 1.00 98.19 116 ILE A CA 1
ATOM 897 C C . ILE A 1 116 ? 6.026 -12.473 -9.090 1.00 98.19 116 ILE A C 1
ATOM 899 O O . ILE A 1 116 ? 6.825 -13.382 -9.312 1.00 98.19 116 ILE A O 1
ATOM 903 N N . SER A 1 117 ? 6.203 -11.600 -8.086 1.00 98.38 117 SER A N 1
ATOM 904 C CA . SER A 1 117 ? 7.408 -11.627 -7.247 1.00 98.38 117 SER A CA 1
ATOM 905 C C . SER A 1 117 ? 7.183 -11.640 -5.736 1.00 98.38 117 SER A C 1
ATOM 907 O O . SER A 1 117 ? 6.149 -11.219 -5.214 1.00 98.38 117 SER A O 1
ATOM 909 N N . GLU A 1 118 ? 8.184 -12.108 -4.989 1.00 96.88 118 GLU A N 1
ATOM 910 C CA . GLU A 1 118 ? 8.218 -11.968 -3.526 1.00 96.88 118 GLU A CA 1
ATOM 911 C C . GLU A 1 118 ? 8.713 -10.594 -3.061 1.00 96.88 118 GLU A C 1
ATOM 913 O O . GLU A 1 118 ? 8.264 -10.078 -2.033 1.00 96.88 118 GLU A O 1
ATOM 918 N N . ARG A 1 119 ? 9.676 -10.018 -3.785 1.00 98.69 119 ARG A N 1
ATOM 919 C CA . ARG A 1 119 ? 10.367 -8.772 -3.429 1.00 98.69 119 ARG A CA 1
ATOM 920 C C . ARG A 1 119 ? 10.374 -7.815 -4.601 1.00 98.69 119 ARG A C 1
ATOM 922 O O . ARG A 1 119 ? 10.295 -8.241 -5.754 1.00 98.69 119 ARG A O 1
ATOM 929 N N . PHE A 1 120 ? 10.516 -6.531 -4.306 1.00 98.88 120 PHE A N 1
ATOM 930 C CA . PHE A 1 120 ? 10.631 -5.501 -5.330 1.00 98.88 120 PHE A CA 1
ATOM 931 C C . PHE A 1 120 ? 11.748 -4.514 -5.023 1.00 98.88 120 PHE A C 1
ATOM 933 O O . PHE A 1 120 ? 12.015 -4.208 -3.861 1.00 98.88 120 PHE A O 1
ATOM 940 N N . CYS A 1 121 ? 12.353 -3.967 -6.074 1.00 98.81 121 CYS A N 1
ATOM 941 C CA . CYS A 1 121 ? 13.213 -2.793 -6.002 1.00 98.81 121 CYS A CA 1
ATOM 942 C C . CYS A 1 121 ? 12.905 -1.878 -7.191 1.00 98.81 121 CYS A C 1
ATOM 944 O O . CYS A 1 121 ? 13.094 -2.268 -8.340 1.00 98.81 121 CYS A O 1
ATOM 946 N N . VAL A 1 122 ? 12.405 -0.674 -6.922 1.00 98.81 122 VAL A N 1
ATOM 947 C CA . VAL A 1 122 ? 11.954 0.263 -7.958 1.00 98.81 122 VAL A CA 1
ATOM 948 C C . VAL A 1 122 ? 12.593 1.636 -7.791 1.00 98.81 122 VAL A C 1
ATOM 950 O O . VAL A 1 122 ? 12.956 2.032 -6.682 1.00 98.81 122 VAL A O 1
ATOM 953 N N . SER A 1 123 ? 12.706 2.386 -8.884 1.00 98.38 123 SER A N 1
ATOM 954 C CA . SER A 1 123 ? 12.919 3.838 -8.856 1.00 98.38 123 SER A CA 1
ATOM 955 C C . SER A 1 123 ? 11.873 4.520 -9.719 1.00 98.38 123 SER A C 1
ATOM 957 O O . SER A 1 123 ? 11.383 3.929 -10.678 1.00 98.38 123 SER A O 1
ATOM 959 N N . ILE A 1 124 ? 11.498 5.737 -9.339 1.00 98.00 124 ILE A N 1
ATOM 960 C CA . ILE A 1 124 ? 10.402 6.466 -9.971 1.00 98.00 124 ILE A CA 1
ATOM 961 C C . ILE A 1 124 ? 10.785 7.943 -10.045 1.00 98.00 124 ILE A C 1
ATOM 963 O O . ILE A 1 124 ? 11.237 8.521 -9.051 1.00 98.00 124 ILE A O 1
ATOM 967 N N . SER A 1 125 ? 10.607 8.571 -11.204 1.00 96.62 125 SER A N 1
ATOM 968 C CA . SER A 1 125 ? 10.686 10.023 -11.348 1.00 96.62 125 SER A CA 1
ATOM 969 C C . SER A 1 125 ? 9.417 10.702 -10.826 1.00 96.62 125 SER A C 1
ATOM 971 O O . SER A 1 125 ? 8.300 10.402 -11.244 1.00 96.62 125 SER A O 1
ATOM 973 N N . TYR A 1 126 ? 9.587 11.695 -9.951 1.00 96.75 126 TYR A N 1
ATOM 974 C CA . TYR A 1 126 ? 8.491 12.519 -9.414 1.00 96.75 126 TYR A CA 1
ATOM 975 C C . TYR A 1 126 ? 8.328 13.860 -10.137 1.00 96.75 126 TYR A C 1
ATOM 977 O O . TYR A 1 126 ? 7.643 14.753 -9.641 1.00 96.75 126 TYR A O 1
ATOM 985 N N . VAL A 1 127 ? 8.988 14.022 -11.283 1.00 96.25 127 VAL A N 1
ATOM 986 C CA . VAL A 1 127 ? 8.948 15.239 -12.100 1.00 96.25 127 VAL A CA 1
ATOM 987 C C . VAL A 1 127 ? 8.564 14.915 -13.536 1.00 96.25 127 VAL A C 1
ATOM 989 O O . VAL A 1 127 ? 8.727 13.777 -13.991 1.00 96.25 127 VAL A O 1
ATOM 992 N N . ASP A 1 128 ? 8.087 15.931 -14.251 1.00 95.75 128 ASP A N 1
ATOM 993 C CA . ASP A 1 128 ? 7.749 15.833 -15.668 1.00 95.75 128 ASP A CA 1
ATOM 994 C C . ASP A 1 128 ? 8.927 15.336 -16.504 1.00 95.75 128 ASP A C 1
ATOM 996 O O . ASP A 1 128 ? 10.098 15.640 -16.240 1.00 95.75 128 ASP A O 1
ATOM 1000 N N . SER A 1 129 ? 8.607 14.582 -17.556 1.00 94.38 129 SER A N 1
ATOM 1001 C CA . SER A 1 129 ? 9.631 14.129 -18.483 1.00 94.38 129 SER A CA 1
ATOM 1002 C C . SER A 1 129 ? 10.238 15.315 -19.221 1.00 94.38 129 SER A C 1
ATOM 1004 O O . SER A 1 129 ? 9.532 16.165 -19.768 1.00 94.38 129 SER A O 1
ATOM 1006 N N . LYS A 1 130 ? 11.570 15.334 -19.298 1.00 91.50 130 LYS A N 1
ATOM 1007 C CA . LYS A 1 130 ? 12.300 16.272 -20.163 1.00 91.50 130 LYS A CA 1
ATOM 1008 C C . LYS A 1 130 ? 12.086 15.957 -21.644 1.00 91.50 130 LYS A C 1
ATOM 1010 O O . LYS A 1 130 ? 12.229 16.839 -22.484 1.00 91.50 130 LYS A O 1
ATOM 1015 N N . ASN A 1 131 ? 11.757 14.704 -21.950 1.00 91.44 131 ASN A N 1
ATOM 1016 C CA . ASN A 1 131 ? 11.542 14.227 -23.303 1.00 91.44 131 ASN A CA 1
ATOM 1017 C C . ASN A 1 131 ? 10.055 14.284 -23.657 1.00 91.44 131 ASN A C 1
ATOM 1019 O O . ASN A 1 131 ? 9.180 14.122 -22.803 1.00 91.44 131 ASN A O 1
ATOM 1023 N N . ARG A 1 132 ? 9.773 14.470 -24.947 1.00 94.25 132 ARG A N 1
ATOM 1024 C CA . ARG A 1 132 ? 8.429 14.366 -25.520 1.00 94.25 132 ARG A CA 1
ATOM 1025 C C . ARG A 1 132 ? 8.487 13.613 -26.836 1.00 94.25 132 ARG A C 1
ATOM 1027 O O . ARG A 1 132 ? 9.413 13.825 -27.615 1.00 94.25 132 ARG A O 1
ATOM 1034 N N . TRP A 1 133 ? 7.475 12.801 -27.112 1.00 95.69 133 TRP A N 1
ATOM 1035 C CA . TRP A 1 133 ? 7.304 12.153 -28.408 1.00 95.69 133 TRP A CA 1
ATOM 1036 C C . TRP A 1 133 ? 6.109 12.763 -29.127 1.00 95.69 133 TRP A C 1
ATOM 1038 O O . TRP A 1 133 ? 4.985 12.682 -28.638 1.00 95.69 133 TRP A O 1
ATOM 1048 N N . GLN A 1 134 ? 6.356 13.427 -30.261 1.00 94.75 134 GLN A N 1
ATOM 1049 C CA . GLN A 1 134 ? 5.317 14.117 -31.041 1.00 94.75 134 GLN A CA 1
ATOM 1050 C C . GLN A 1 134 ? 4.422 15.027 -30.169 1.00 94.75 134 GLN A C 1
ATOM 1052 O O . GLN A 1 134 ? 3.198 15.004 -30.248 1.00 94.75 134 GLN A O 1
ATOM 1057 N N . GLY A 1 135 ? 5.050 15.794 -29.271 1.00 93.12 135 GLY A N 1
ATOM 1058 C CA . GLY A 1 135 ? 4.371 16.696 -28.334 1.00 93.12 135 GLY A CA 1
ATOM 1059 C C . GLY A 1 135 ? 3.819 16.032 -27.063 1.00 93.12 135 GLY A C 1
ATOM 1060 O O . GLY A 1 135 ? 3.574 16.738 -26.082 1.00 93.12 135 GLY A O 1
ATOM 1061 N N . GLN A 1 136 ? 3.699 14.704 -27.015 1.00 93.94 136 GLN A N 1
ATOM 1062 C CA . GLN A 1 136 ? 3.187 13.973 -25.852 1.00 93.94 136 GLN A CA 1
ATOM 1063 C C . GLN A 1 136 ? 4.269 13.770 -24.786 1.00 93.94 136 GLN A C 1
ATOM 1065 O O . GLN A 1 136 ? 5.428 13.503 -25.107 1.00 93.94 136 GLN A O 1
ATOM 1070 N N . THR A 1 137 ? 3.886 13.896 -23.512 1.00 95.25 137 THR A N 1
ATOM 1071 C CA . THR A 1 137 ? 4.775 13.596 -22.378 1.00 95.25 137 THR A CA 1
ATOM 1072 C C . THR A 1 137 ? 5.065 12.099 -22.296 1.00 95.25 137 THR A C 1
ATOM 1074 O O . THR A 1 137 ? 4.213 11.269 -22.622 1.00 95.25 137 THR A O 1
ATOM 1077 N N . LEU A 1 138 ? 6.268 11.757 -21.840 1.00 96.06 138 LEU A N 1
ATOM 1078 C CA . LEU A 1 138 ? 6.614 10.377 -21.515 1.00 96.06 138 LEU A CA 1
ATOM 1079 C C . LEU A 1 138 ? 6.236 10.010 -20.075 1.00 96.06 138 LEU A C 1
ATOM 1081 O O . LEU A 1 138 ? 6.103 8.827 -19.809 1.00 96.06 138 LEU A O 1
ATOM 1085 N N . HIS A 1 139 ? 6.037 10.979 -19.172 1.00 97.06 139 HIS A N 1
ATOM 1086 C CA . HIS A 1 139 ? 5.579 10.724 -17.798 1.00 97.06 139 HIS A CA 1
ATOM 1087 C C . HIS A 1 139 ? 4.111 11.168 -17.652 1.00 97.06 139 HIS A C 1
ATOM 1089 O O . HIS A 1 139 ? 3.863 12.313 -17.263 1.00 97.06 139 HIS A O 1
ATOM 1095 N N . PRO A 1 140 ? 3.117 10.342 -18.020 1.00 96.56 140 PRO A N 1
ATOM 1096 C CA . PRO A 1 140 ? 1.705 10.654 -17.793 1.00 96.56 140 PRO A CA 1
ATOM 1097 C C . PRO A 1 140 ? 1.318 10.628 -16.305 1.00 96.56 140 PRO A C 1
ATOM 1099 O O . PRO A 1 140 ? 0.377 11.323 -15.915 1.00 96.56 140 PRO A O 1
ATOM 1102 N N . THR A 1 141 ? 2.052 9.896 -15.457 1.00 97.88 141 THR A N 1
ATOM 1103 C CA . THR A 1 141 ? 1.780 9.826 -14.014 1.00 97.88 141 THR A CA 1
ATOM 1104 C C . THR A 1 141 ? 2.920 10.423 -13.199 1.00 97.88 141 THR A C 1
ATOM 1106 O O . THR A 1 141 ? 3.833 9.732 -12.760 1.00 97.88 141 THR A O 1
ATOM 1109 N N . VAL A 1 142 ? 2.823 11.722 -12.917 1.00 97.69 142 VAL A N 1
ATOM 1110 C CA . VAL A 1 142 ? 3.750 12.427 -12.019 1.00 97.69 142 VAL A CA 1
ATOM 1111 C C . VAL A 1 142 ? 3.088 12.642 -10.661 1.00 97.69 142 VAL A C 1
ATOM 1113 O O . VAL A 1 142 ? 2.069 13.330 -10.539 1.00 97.69 142 VAL A O 1
ATOM 1116 N N . ARG A 1 143 ? 3.633 11.999 -9.626 1.00 97.94 143 ARG A N 1
ATOM 1117 C CA . ARG A 1 143 ? 3.131 12.027 -8.243 1.00 97.94 143 ARG A CA 1
ATOM 1118 C C . ARG A 1 143 ? 4.302 12.028 -7.251 1.00 97.94 143 ARG A C 1
ATOM 1120 O O . ARG A 1 143 ? 5.356 11.491 -7.584 1.00 97.94 143 ARG A O 1
ATOM 1127 N N . PRO A 1 144 ? 4.141 12.613 -6.048 1.00 97.31 144 PRO A N 1
ATOM 1128 C CA . PRO A 1 144 ? 5.198 12.634 -5.037 1.00 97.31 144 PRO A CA 1
ATOM 1129 C C . PRO A 1 144 ? 5.482 11.233 -4.473 1.00 97.31 144 PRO A C 1
ATOM 1131 O O . PRO A 1 144 ? 4.605 10.371 -4.478 1.00 97.31 144 PRO A O 1
ATOM 1134 N N . GLU A 1 145 ? 6.672 11.032 -3.900 1.00 97.38 145 GLU A N 1
ATOM 1135 C CA . GLU A 1 145 ? 7.117 9.756 -3.305 1.00 97.38 145 GLU A CA 1
ATOM 1136 C C . GLU A 1 145 ? 6.077 9.107 -2.382 1.00 97.38 145 GLU A C 1
ATOM 1138 O O . GLU A 1 145 ? 5.767 7.926 -2.518 1.00 97.38 145 GLU A O 1
ATOM 1143 N N . GLY A 1 146 ? 5.487 9.887 -1.469 1.00 96.19 146 GLY A N 1
ATOM 1144 C CA . GLY A 1 146 ? 4.504 9.366 -0.518 1.00 96.19 146 GLY A CA 1
ATOM 1145 C C . GLY A 1 146 ? 3.263 8.767 -1.187 1.00 96.19 146 GLY A C 1
ATOM 1146 O O . GLY A 1 146 ? 2.696 7.811 -0.664 1.00 96.19 146 GLY A O 1
ATOM 1147 N N . TRP A 1 147 ? 2.871 9.276 -2.360 1.00 97.06 147 TRP A N 1
ATOM 1148 C CA . TRP A 1 147 ? 1.777 8.703 -3.145 1.00 97.06 147 TRP A CA 1
ATOM 1149 C C . TRP A 1 147 ? 2.179 7.348 -3.731 1.00 97.06 147 TRP A C 1
ATOM 1151 O O . TRP A 1 147 ? 1.420 6.390 -3.637 1.00 97.06 147 TRP A O 1
ATOM 1161 N N . TRP A 1 148 ? 3.395 7.226 -4.267 1.00 98.31 148 TRP A N 1
ATOM 1162 C CA . TRP A 1 148 ? 3.896 5.953 -4.787 1.00 98.31 148 TRP A CA 1
ATOM 1163 C C . TRP A 1 148 ? 4.033 4.896 -3.697 1.00 98.31 148 TRP A C 1
ATOM 1165 O O . TRP A 1 148 ? 3.561 3.777 -3.877 1.00 98.31 148 TRP A O 1
ATOM 1175 N N . ILE A 1 149 ? 4.587 5.257 -2.536 1.00 98.19 149 ILE A N 1
ATOM 1176 C CA . ILE A 1 149 ? 4.688 4.342 -1.392 1.00 98.19 149 ILE A CA 1
ATOM 1177 C C . ILE A 1 149 ? 3.297 3.898 -0.925 1.00 98.19 149 ILE A C 1
ATOM 1179 O O . ILE A 1 149 ? 3.088 2.717 -0.658 1.00 98.19 149 ILE A O 1
ATOM 1183 N N . GLN A 1 150 ? 2.310 4.796 -0.903 1.00 97.31 150 GLN A N 1
ATOM 1184 C CA . GLN A 1 150 ? 0.917 4.446 -0.609 1.00 97.31 150 GLN A CA 1
ATOM 1185 C C . GLN A 1 150 ? 0.333 3.438 -1.610 1.00 97.31 150 GLN A C 1
ATOM 1187 O O . GLN A 1 150 ? -0.321 2.479 -1.196 1.00 97.31 150 GLN A O 1
ATOM 1192 N N . ARG A 1 151 ? 0.586 3.609 -2.914 1.00 97.94 151 ARG A N 1
ATOM 1193 C CA . ARG A 1 151 ? 0.121 2.676 -3.955 1.00 97.94 151 ARG A CA 1
ATOM 1194 C C . ARG A 1 151 ? 0.842 1.328 -3.893 1.00 97.94 151 ARG A C 1
ATOM 1196 O O . ARG A 1 151 ? 0.190 0.295 -4.023 1.00 97.94 151 ARG A O 1
ATOM 1203 N N . LEU A 1 152 ? 2.141 1.318 -3.588 1.00 98.56 152 LEU A N 1
ATOM 1204 C CA . LEU A 1 152 ? 2.892 0.096 -3.282 1.00 98.56 152 LEU A CA 1
ATOM 1205 C C . LEU A 1 152 ? 2.268 -0.627 -2.075 1.00 98.56 152 LEU A C 1
ATOM 1207 O O . LEU A 1 152 ? 1.944 -1.806 -2.161 1.00 98.56 152 LEU A O 1
ATOM 1211 N N . MET A 1 153 ? 2.004 0.068 -0.964 1.00 97.94 153 MET A N 1
ATOM 1212 C CA . MET A 1 153 ? 1.353 -0.542 0.207 1.00 97.94 153 MET A CA 1
ATOM 1213 C C . MET A 1 153 ? -0.029 -1.119 -0.133 1.00 97.94 153 MET A C 1
ATOM 1215 O O . MET A 1 153 ? -0.368 -2.205 0.334 1.00 97.94 153 MET A O 1
ATOM 1219 N N . ARG A 1 154 ? -0.804 -0.449 -0.997 1.00 97.31 154 ARG A N 1
ATOM 1220 C CA . ARG A 1 154 ? -2.109 -0.939 -1.470 1.00 97.31 154 ARG A CA 1
ATOM 1221 C C . ARG A 1 154 ? -2.010 -2.254 -2.247 1.00 97.31 154 ARG A C 1
ATOM 1223 O O . ARG A 1 154 ? -2.894 -3.100 -2.127 1.00 97.31 154 ARG A O 1
ATOM 1230 N N . ALA A 1 155 ? -0.940 -2.437 -3.017 1.00 97.75 155 ALA A N 1
ATOM 1231 C CA . ALA A 1 155 ? -0.645 -3.695 -3.701 1.00 97.75 155 ALA A CA 1
ATOM 1232 C C . ALA A 1 155 ? -0.068 -4.779 -2.765 1.00 97.75 155 ALA A C 1
ATOM 1234 O O . ALA A 1 155 ? -0.002 -5.941 -3.153 1.00 97.75 155 ALA A O 1
ATOM 1235 N N . GLY A 1 156 ? 0.276 -4.429 -1.519 1.00 96.88 156 GLY A N 1
ATOM 1236 C CA . GLY A 1 156 ? 0.743 -5.361 -0.489 1.00 96.88 156 GLY A CA 1
ATOM 1237 C C . GLY A 1 156 ? 2.193 -5.162 -0.053 1.00 96.88 156 GLY A C 1
ATOM 1238 O O . GLY A 1 156 ? 2.763 -6.070 0.550 1.00 96.88 156 GLY A O 1
ATOM 1239 N N . ALA A 1 157 ? 2.815 -4.020 -0.366 1.00 97.69 157 ALA A N 1
ATOM 1240 C CA . ALA A 1 157 ? 4.194 -3.758 0.032 1.00 97.69 157 ALA A CA 1
ATOM 1241 C C . ALA A 1 157 ? 4.330 -3.593 1.555 1.00 97.69 157 ALA A C 1
ATOM 1243 O O . ALA A 1 157 ? 3.626 -2.797 2.181 1.00 97.69 157 ALA A O 1
ATOM 1244 N N . VAL A 1 158 ? 5.294 -4.307 2.129 1.00 95.56 158 VAL A N 1
ATOM 1245 C CA . VAL A 1 158 ? 5.734 -4.228 3.530 1.00 95.56 158 VAL A CA 1
ATOM 1246 C C . VAL A 1 158 ? 7.259 -4.195 3.601 1.00 95.56 158 VAL A C 1
ATOM 1248 O O . VAL A 1 158 ? 7.934 -4.368 2.584 1.00 95.56 158 VAL A O 1
ATOM 1251 N N . GLU A 1 159 ? 7.807 -3.964 4.800 1.00 94.75 159 GLU A N 1
ATOM 1252 C CA . GLU A 1 159 ? 9.258 -3.849 5.022 1.00 94.75 159 GLU A CA 1
ATOM 1253 C C . GLU A 1 159 ? 9.894 -2.787 4.099 1.00 94.75 159 GLU A C 1
ATOM 1255 O O . GLU A 1 159 ? 11.025 -2.934 3.633 1.00 94.75 159 GLU A O 1
ATOM 1260 N N . ILE A 1 160 ? 9.130 -1.728 3.803 1.00 97.25 160 ILE A N 1
ATOM 1261 C CA . ILE A 1 160 ? 9.481 -0.716 2.807 1.00 97.25 160 ILE A CA 1
ATOM 1262 C C . ILE A 1 160 ? 10.671 0.099 3.300 1.00 97.25 160 ILE A C 1
ATOM 1264 O O . ILE A 1 160 ? 10.624 0.719 4.365 1.00 97.25 160 ILE A O 1
ATOM 1268 N N . LYS A 1 161 ? 11.714 0.149 2.478 1.00 97.19 161 LYS A N 1
ATOM 1269 C CA . LYS A 1 161 ? 12.915 0.950 2.692 1.00 97.19 161 LYS A CA 1
ATOM 1270 C C . LYS A 1 161 ? 13.141 1.869 1.504 1.00 97.19 161 LYS A C 1
ATOM 1272 O O . LYS A 1 161 ? 12.936 1.482 0.355 1.00 97.19 161 LYS A O 1
ATOM 1277 N N . VAL A 1 162 ? 13.598 3.079 1.805 1.00 97.25 162 VAL A N 1
ATOM 1278 C CA . VAL A 1 162 ? 14.033 4.061 0.811 1.00 97.25 162 VAL A CA 1
ATOM 1279 C C . VAL A 1 162 ? 15.540 4.242 0.977 1.00 97.25 162 VAL A C 1
ATOM 1281 O O . VAL A 1 162 ? 15.999 4.756 1.995 1.00 97.25 162 VAL A O 1
ATOM 1284 N N . GLU A 1 163 ? 16.317 3.771 0.001 1.00 96.69 163 GLU A N 1
ATOM 1285 C CA . GLU A 1 163 ? 17.780 3.893 -0.039 1.00 96.69 163 GLU A CA 1
ATOM 1286 C C . GLU A 1 163 ? 18.180 4.752 -1.245 1.00 96.69 163 GLU A C 1
ATOM 1288 O O . GLU A 1 163 ? 18.246 4.290 -2.388 1.00 96.69 163 GLU A O 1
ATOM 1293 N N . GLY A 1 164 ? 18.426 6.042 -1.000 1.00 95.62 164 GLY A N 1
ATOM 1294 C CA . GLY A 1 164 ? 18.649 7.012 -2.069 1.00 95.62 164 GLY A CA 1
ATOM 1295 C C . GLY A 1 164 ? 17.386 7.181 -2.913 1.00 95.62 164 GLY A C 1
ATOM 1296 O O . GLY A 1 164 ? 16.384 7.675 -2.415 1.00 95.62 164 GLY A O 1
ATOM 1297 N N . ARG A 1 165 ? 17.437 6.770 -4.185 1.00 96.00 165 ARG A N 1
ATOM 1298 C CA . ARG A 1 165 ? 16.286 6.831 -5.106 1.00 96.00 165 ARG A CA 1
ATOM 1299 C C . ARG A 1 165 ? 15.504 5.520 -5.227 1.00 96.00 165 ARG A C 1
ATOM 1301 O O . ARG A 1 165 ? 14.584 5.446 -6.036 1.00 96.00 165 ARG A O 1
ATOM 1308 N N . TYR A 1 166 ? 15.933 4.480 -4.514 1.00 98.50 166 TYR A N 1
ATOM 1309 C CA . TYR A 1 166 ? 15.367 3.144 -4.640 1.00 98.50 166 TYR A CA 1
ATOM 1310 C C . TYR A 1 166 ? 14.392 2.875 -3.506 1.00 98.50 166 TYR A C 1
ATOM 1312 O O . TYR A 1 166 ? 14.764 2.958 -2.333 1.00 98.50 166 TYR A O 1
ATOM 1320 N N . ILE A 1 167 ? 13.168 2.511 -3.870 1.00 98.69 167 ILE A N 1
ATOM 1321 C CA . ILE A 1 167 ? 12.158 2.005 -2.949 1.00 98.69 167 ILE A CA 1
ATOM 1322 C C . ILE A 1 167 ? 12.165 0.490 -3.083 1.00 98.69 167 ILE A C 1
ATOM 1324 O O . ILE A 1 167 ? 12.007 -0.048 -4.179 1.00 98.69 167 ILE A O 1
ATOM 1328 N N . HIS A 1 168 ? 12.365 -0.212 -1.977 1.00 98.69 168 HIS A N 1
ATOM 1329 C CA . HIS A 1 168 ? 12.429 -1.667 -1.987 1.00 98.69 168 HIS A CA 1
ATOM 1330 C C . HIS A 1 168 ? 11.755 -2.278 -0.770 1.00 98.69 168 HIS A C 1
ATOM 1332 O O . HIS A 1 168 ? 11.565 -1.612 0.247 1.00 98.69 168 HIS A O 1
ATOM 1338 N N . GLY A 1 169 ? 11.351 -3.536 -0.896 1.00 98.12 169 GLY A N 1
ATOM 1339 C CA . GLY A 1 169 ? 10.618 -4.237 0.148 1.00 98.12 169 GLY A CA 1
ATOM 1340 C C . GLY A 1 169 ? 10.110 -5.594 -0.313 1.00 98.12 169 GLY A C 1
ATOM 1341 O O . GLY A 1 169 ? 10.623 -6.189 -1.267 1.00 98.12 169 GLY A O 1
ATOM 1342 N N . ARG A 1 170 ? 9.086 -6.086 0.382 1.00 97.06 170 ARG A N 1
ATOM 1343 C CA . ARG A 1 170 ? 8.461 -7.386 0.119 1.00 97.06 170 ARG A CA 1
ATOM 1344 C C . ARG A 1 170 ? 6.977 -7.237 -0.152 1.00 97.06 170 ARG A C 1
ATOM 1346 O O . ARG A 1 170 ? 6.339 -6.323 0.364 1.00 97.06 170 ARG A O 1
ATOM 1353 N N . TRP A 1 171 ? 6.432 -8.177 -0.908 1.00 97.38 171 TRP A N 1
ATOM 1354 C CA . TRP A 1 171 ? 5.003 -8.299 -1.147 1.00 97.38 171 TRP A CA 1
ATOM 1355 C C . TRP A 1 171 ? 4.387 -9.326 -0.201 1.00 97.38 171 TRP A C 1
ATOM 1357 O O . TRP A 1 171 ? 4.835 -10.471 -0.140 1.00 97.38 171 TRP A O 1
ATOM 1367 N N . ILE A 1 172 ? 3.318 -8.938 0.487 1.00 93.81 172 ILE A N 1
ATOM 1368 C CA . ILE A 1 172 ? 2.411 -9.855 1.187 1.00 93.81 172 ILE A CA 1
ATOM 1369 C C . ILE A 1 172 ? 1.021 -9.785 0.562 1.00 93.81 172 ILE A C 1
ATOM 1371 O O . ILE A 1 172 ? 0.727 -8.887 -0.224 1.00 93.81 172 ILE A O 1
ATOM 1375 N N . LYS A 1 173 ? 0.137 -10.713 0.940 1.00 93.31 173 LYS A N 1
ATOM 1376 C CA . LYS A 1 173 ? -1.282 -10.612 0.592 1.00 93.31 173 LYS A CA 1
ATOM 1377 C C . LYS A 1 173 ? -1.857 -9.315 1.197 1.00 93.31 173 LYS A C 1
ATOM 1379 O O . LYS A 1 173 ? -1.865 -9.189 2.424 1.00 93.31 173 LYS A O 1
ATOM 1384 N N . PRO A 1 174 ? -2.329 -8.349 0.385 1.00 95.12 174 PRO A N 1
ATOM 1385 C CA . PRO A 1 174 ? -2.897 -7.113 0.910 1.00 95.12 174 PRO A CA 1
ATOM 1386 C C . PRO A 1 174 ? -4.272 -7.361 1.539 1.00 95.12 174 PRO A C 1
ATOM 1388 O O . PRO A 1 174 ? -5.025 -8.225 1.082 1.00 95.12 174 PRO A O 1
ATOM 1391 N N . LEU A 1 175 ? -4.634 -6.548 2.537 1.00 96.12 175 LEU A N 1
ATOM 1392 C CA . LEU A 1 175 ? -6.016 -6.477 3.012 1.00 96.12 175 LEU A CA 1
ATOM 1393 C C . LEU A 1 175 ? -6.883 -5.874 1.902 1.00 96.12 175 LEU A C 1
ATOM 1395 O O . LEU A 1 175 ? -6.676 -4.731 1.492 1.00 96.12 175 LEU A O 1
ATOM 1399 N N . ARG A 1 176 ? -7.857 -6.646 1.418 1.00 95.38 176 ARG A N 1
ATOM 1400 C CA . ARG A 1 176 ? -8.828 -6.201 0.416 1.00 95.38 176 ARG A CA 1
ATOM 1401 C C . ARG A 1 176 ? -10.192 -6.056 1.077 1.00 95.38 176 ARG A C 1
ATOM 1403 O O . ARG A 1 176 ? -10.737 -7.026 1.593 1.00 95.38 176 ARG A O 1
ATOM 1410 N N . ILE A 1 177 ? -10.720 -4.841 1.039 1.00 96.94 177 ILE A N 1
ATOM 1411 C CA . ILE A 1 177 ? -12.098 -4.504 1.395 1.00 96.94 177 ILE A CA 1
ATOM 1412 C C . ILE A 1 177 ? -12.643 -3.697 0.217 1.00 96.94 177 ILE A C 1
ATOM 1414 O O . ILE A 1 177 ? -11.920 -2.859 -0.333 1.00 96.94 177 ILE A O 1
ATOM 1418 N N . ALA A 1 178 ? -13.873 -3.988 -0.214 1.00 96.69 178 ALA A N 1
ATOM 1419 C CA . ALA A 1 178 ? -14.491 -3.265 -1.321 1.00 96.69 178 ALA A CA 1
ATOM 1420 C C . ALA A 1 178 ? -14.593 -1.771 -0.986 1.00 96.69 178 ALA A C 1
ATOM 1422 O O . ALA A 1 178 ? -14.801 -1.390 0.167 1.00 96.69 178 ALA A O 1
ATOM 1423 N N . LYS A 1 179 ? -14.414 -0.916 -1.997 1.00 96.38 179 LYS A N 1
ATOM 1424 C CA . LYS A 1 179 ? -14.392 0.542 -1.812 1.00 96.38 179 LYS A CA 1
ATOM 1425 C C . LYS A 1 179 ? -15.677 1.046 -1.139 1.00 96.38 179 LYS A C 1
ATOM 1427 O O . LYS A 1 179 ? -15.613 1.924 -0.284 1.00 96.38 179 LYS A O 1
ATOM 1432 N N . ASP A 1 180 ? -16.808 0.478 -1.532 1.00 97.06 180 ASP A N 1
ATOM 1433 C CA . ASP A 1 180 ? -18.170 0.785 -1.100 1.00 97.06 180 ASP A CA 1
ATOM 1434 C C . ASP A 1 180 ? -18.661 -0.081 0.072 1.00 97.06 180 ASP A C 1
ATOM 1436 O O . ASP A 1 180 ? -19.806 0.066 0.500 1.00 97.06 180 ASP A O 1
ATOM 1440 N N . ALA A 1 181 ? -17.808 -0.954 0.625 1.00 98.00 181 ALA A N 1
ATOM 1441 C CA . ALA A 1 181 ? -18.168 -1.770 1.778 1.00 98.00 181 ALA A CA 1
ATOM 1442 C C . ALA A 1 181 ? -18.554 -0.895 2.975 1.00 98.00 181 ALA A C 1
ATOM 1444 O O . ALA A 1 181 ? -17.897 0.101 3.301 1.00 98.00 181 ALA A O 1
ATOM 1445 N N . ARG A 1 182 ? -19.585 -1.321 3.700 1.00 98.06 182 ARG A N 1
ATOM 1446 C CA . ARG A 1 182 ? -19.958 -0.736 4.982 1.00 98.06 182 ARG A CA 1
ATOM 1447 C C . ARG A 1 182 ? -18.996 -1.250 6.040 1.00 98.06 182 ARG A C 1
ATOM 1449 O O . ARG A 1 182 ? -19.107 -2.387 6.495 1.00 98.06 182 ARG A O 1
ATOM 1456 N N . VAL A 1 183 ? -18.086 -0.387 6.477 1.00 98.69 183 VAL A N 1
ATOM 1457 C CA . VAL A 1 183 ? -17.097 -0.711 7.511 1.00 98.69 183 VAL A CA 1
ATOM 1458 C C . VAL A 1 183 ? -17.376 0.074 8.790 1.00 98.69 183 VAL A C 1
ATOM 1460 O O . VAL A 1 183 ? -17.530 1.295 8.739 1.00 98.69 183 VAL A O 1
ATOM 1463 N N . VAL A 1 184 ? -17.403 -0.612 9.935 1.00 98.56 184 VAL A N 1
ATOM 1464 C CA . VAL A 1 184 ? -17.473 0.012 11.264 1.00 98.56 184 VAL A CA 1
ATOM 1465 C C . VAL A 1 184 ? -16.237 -0.324 12.089 1.00 98.56 184 VAL A C 1
ATOM 1467 O O . VAL A 1 184 ? -15.832 -1.483 12.204 1.00 98.56 184 VAL A O 1
ATOM 1470 N N . LEU A 1 185 ? -15.641 0.706 12.684 1.00 98.44 185 LEU A N 1
ATOM 1471 C CA . LEU A 1 185 ? -14.641 0.556 13.731 1.00 98.44 185 LEU A CA 1
ATOM 1472 C C . LEU A 1 185 ? -15.344 0.611 15.084 1.00 98.44 185 LEU A C 1
ATOM 1474 O O . LEU A 1 185 ? -16.006 1.600 15.405 1.00 98.44 185 LEU A O 1
ATOM 1478 N N . VAL A 1 186 ? -15.167 -0.429 15.894 1.00 97.44 186 VAL A N 1
ATOM 1479 C CA . VAL A 1 186 ? -15.736 -0.498 17.240 1.00 97.44 186 VAL A CA 1
ATOM 1480 C C . VAL A 1 186 ? -14.622 -0.323 18.261 1.00 97.44 186 VAL A C 1
ATOM 1482 O O . VAL A 1 186 ? -13.872 -1.254 18.562 1.00 97.44 186 VAL A O 1
ATOM 1485 N N . GLY A 1 187 ? -14.493 0.907 18.748 1.00 95.19 187 GLY A N 1
ATOM 1486 C CA . GLY A 1 187 ? -13.566 1.301 19.794 1.00 95.19 187 GLY A CA 1
ATOM 1487 C C . GLY A 1 187 ? -13.987 0.784 21.167 1.00 95.19 187 GLY A C 1
ATOM 1488 O O . GLY A 1 187 ? -15.069 0.233 21.367 1.00 95.19 187 GLY A O 1
ATOM 1489 N N . ASN A 1 188 ? -13.093 0.967 22.135 1.00 93.44 188 ASN A N 1
ATOM 1490 C CA . ASN A 1 188 ? -13.276 0.454 23.489 1.00 93.44 188 ASN A CA 1
ATOM 1491 C C . ASN A 1 188 ? -13.863 1.486 24.463 1.00 93.44 188 ASN A C 1
ATOM 1493 O O . ASN A 1 188 ? -14.011 1.176 25.640 1.00 93.44 188 ASN A O 1
ATOM 1497 N N . GLY A 1 189 ? -14.193 2.692 24.002 1.00 92.19 189 GLY A N 1
ATOM 1498 C CA . GLY A 1 189 ? -14.682 3.772 24.851 1.00 92.19 189 GLY A CA 1
ATOM 1499 C C . GLY A 1 189 ? -16.077 3.514 25.449 1.00 92.19 189 GLY A C 1
ATOM 1500 O O . GLY A 1 189 ? -16.900 2.856 24.806 1.00 92.19 189 GLY A O 1
ATOM 1501 N N . PRO A 1 190 ? -16.362 4.002 26.674 1.00 91.94 190 PRO A N 1
ATOM 1502 C CA . PRO A 1 190 ? -17.665 3.878 27.332 1.00 91.94 190 PRO A CA 1
ATOM 1503 C C . PRO A 1 190 ? -18.864 4.469 26.577 1.00 91.94 190 PRO A C 1
ATOM 1505 O O . PRO A 1 190 ? -19.979 4.027 26.857 1.00 91.94 190 PRO A O 1
ATOM 1508 N N . SER A 1 191 ? -18.697 5.408 25.633 1.00 91.81 191 SER A N 1
ATOM 1509 C CA . SER A 1 191 ? -19.849 5.946 24.872 1.00 91.81 191 SER A CA 1
ATOM 1510 C C . SER A 1 191 ? -20.637 4.883 24.125 1.00 91.81 191 SER A C 1
ATOM 1512 O O . SER A 1 191 ? -21.827 5.071 23.890 1.00 91.81 191 SER A O 1
ATOM 1514 N N . ILE A 1 192 ? -20.020 3.742 23.805 1.00 94.00 192 ILE A N 1
ATOM 1515 C CA . ILE A 1 192 ? -20.715 2.650 23.124 1.00 94.00 192 ILE A CA 1
ATOM 1516 C C . ILE A 1 192 ? -21.909 2.109 23.920 1.00 94.00 192 ILE A C 1
ATOM 1518 O O . ILE A 1 192 ? -22.819 1.548 23.329 1.00 94.00 192 ILE A O 1
ATOM 1522 N N . LEU A 1 193 ? -21.932 2.290 25.246 1.00 93.81 193 LEU A N 1
ATOM 1523 C CA . LEU A 1 193 ? -23.036 1.854 26.106 1.00 93.81 193 LEU A CA 1
ATOM 1524 C C . LEU A 1 193 ? -24.195 2.857 26.176 1.00 93.81 193 LEU A C 1
ATOM 1526 O O . LEU A 1 193 ? -25.195 2.571 26.829 1.00 93.81 193 LEU A O 1
ATOM 1530 N N . ALA A 1 194 ? -24.072 4.029 25.547 1.00 92.31 194 ALA A N 1
ATOM 1531 C CA . ALA A 1 194 ? -25.116 5.051 25.579 1.00 92.31 194 ALA A CA 1
ATOM 1532 C C . ALA A 1 194 ? -26.386 4.614 24.831 1.00 92.31 194 ALA A C 1
ATOM 1534 O O . ALA A 1 194 ? -27.484 5.033 25.188 1.00 92.31 194 ALA A O 1
ATOM 1535 N N . GLU A 1 195 ? -26.233 3.768 23.811 1.00 93.19 195 GLU A N 1
ATOM 1536 C CA . GLU A 1 195 ? -27.305 3.335 22.916 1.00 93.19 195 GLU A CA 1
ATOM 1537 C C . GLU A 1 195 ? -27.186 1.832 22.627 1.00 93.19 195 GLU A C 1
ATOM 1539 O O . GLU A 1 195 ? -26.091 1.267 22.635 1.00 93.19 195 GLU A O 1
ATOM 1544 N N . GLU A 1 196 ? -28.309 1.155 22.385 1.00 96.81 196 GLU A N 1
ATOM 1545 C CA . GLU A 1 196 ? -28.346 -0.273 22.029 1.00 96.81 196 GLU A CA 1
ATOM 1546 C C . GLU A 1 196 ? -28.069 -0.471 20.521 1.00 96.81 196 GLU A C 1
ATOM 1548 O O . GLU A 1 196 ? -28.928 -0.904 19.758 1.00 96.81 196 GLU A O 1
ATOM 1553 N N . LEU A 1 197 ? -26.855 -0.123 20.071 1.00 96.88 197 LEU A N 1
ATOM 1554 C CA . LEU A 1 197 ? -26.448 -0.165 18.652 1.00 96.88 197 LEU A CA 1
ATOM 1555 C C . LEU A 1 197 ? -26.007 -1.553 18.159 1.00 96.88 197 LEU A C 1
ATOM 1557 O O . LEU A 1 197 ? -25.556 -1.694 17.022 1.00 96.88 197 LEU A O 1
ATOM 1561 N N . GLY A 1 198 ? -26.089 -2.589 18.994 1.00 97.88 198 GLY A N 1
ATOM 1562 C CA . GLY A 1 198 ? -25.458 -3.877 18.714 1.00 97.88 198 GLY A CA 1
ATOM 1563 C C . GLY A 1 198 ? -25.970 -4.564 17.449 1.00 97.88 198 GLY A C 1
ATOM 1564 O O . GLY A 1 198 ? -25.172 -5.060 16.653 1.00 97.88 198 GLY A O 1
ATOM 1565 N N . GLU A 1 199 ? -27.285 -4.531 17.218 1.00 98.06 199 GLU A N 1
ATOM 1566 C CA . GLU A 1 199 ? -27.878 -5.070 15.989 1.00 98.06 199 GLU A CA 1
ATOM 1567 C C . GLU A 1 199 ? -27.472 -4.273 14.745 1.00 98.06 199 GLU A C 1
ATOM 1569 O O . GLU A 1 199 ? -27.303 -4.848 13.671 1.00 98.06 199 GLU A O 1
ATOM 1574 N N . GLU A 1 200 ? -27.311 -2.953 14.863 1.00 98.19 200 GLU A N 1
ATOM 1575 C CA . GLU A 1 200 ? -26.893 -2.106 13.747 1.00 98.19 200 GLU A CA 1
ATOM 1576 C C . GLU A 1 200 ? -25.422 -2.339 13.390 1.00 98.19 200 GLU A C 1
ATOM 1578 O O . GLU A 1 200 ? -25.099 -2.479 12.209 1.00 98.19 200 GLU A O 1
ATOM 1583 N N . ILE A 1 201 ? -24.549 -2.454 14.397 1.00 98.44 201 ILE A N 1
ATOM 1584 C CA . ILE A 1 201 ? -23.131 -2.797 14.227 1.00 98.44 201 ILE A CA 1
ATOM 1585 C C . ILE A 1 201 ? -22.992 -4.127 13.478 1.00 98.44 201 ILE A C 1
ATOM 1587 O O . ILE A 1 201 ? -22.239 -4.209 12.508 1.00 98.44 201 ILE A O 1
ATOM 1591 N N . ASP A 1 202 ? -23.754 -5.153 13.864 1.00 98.50 202 ASP A N 1
ATOM 1592 C CA . ASP A 1 202 ? -23.657 -6.487 13.260 1.00 98.50 202 ASP A CA 1
ATOM 1593 C C . ASP A 1 202 ? -24.134 -6.526 11.786 1.00 98.50 202 ASP A C 1
ATOM 1595 O O . ASP A 1 202 ? -23.787 -7.458 11.052 1.00 98.50 202 ASP A O 1
ATOM 1599 N N . ARG A 1 203 ? -24.851 -5.492 11.308 1.00 98.31 203 ARG A N 1
ATOM 1600 C CA . ARG A 1 203 ? -25.269 -5.332 9.898 1.00 98.31 203 ARG A CA 1
ATOM 1601 C C . ARG A 1 203 ? -24.194 -4.751 8.975 1.00 98.31 203 ARG A C 1
ATOM 1603 O O . ARG A 1 203 ? -24.432 -4.690 7.769 1.00 98.31 203 ARG A O 1
ATOM 1610 N N . PHE A 1 204 ? -23.065 -4.273 9.495 1.00 98.56 204 PHE A N 1
ATOM 1611 C CA . PHE A 1 204 ? -21.956 -3.807 8.655 1.00 98.56 204 PHE A CA 1
ATOM 1612 C C . PHE A 1 204 ? -21.272 -4.986 7.961 1.00 98.56 204 PHE A C 1
ATOM 1614 O O . PHE A 1 204 ? -21.199 -6.078 8.526 1.00 98.56 204 PHE A O 1
ATOM 1621 N N . ASP A 1 205 ? -20.751 -4.775 6.752 1.00 98.25 205 ASP A N 1
ATOM 1622 C CA . ASP A 1 205 ? -20.030 -5.806 6.000 1.00 98.25 205 ASP A CA 1
ATOM 1623 C C . ASP A 1 205 ? -18.766 -6.215 6.761 1.00 98.25 205 ASP A C 1
ATOM 1625 O O . ASP A 1 205 ? -18.542 -7.402 7.006 1.00 98.25 205 ASP A O 1
ATOM 1629 N N . GLU A 1 206 ? -18.018 -5.213 7.236 1.00 98.25 206 GLU A N 1
ATOM 1630 C CA . GLU A 1 206 ? -16.814 -5.368 8.049 1.00 98.25 206 GLU A CA 1
ATOM 1631 C C . GLU A 1 206 ? -16.993 -4.703 9.426 1.00 98.25 206 GLU A C 1
ATOM 1633 O O . GLU A 1 206 ? -17.238 -3.499 9.526 1.00 98.25 206 GLU A O 1
ATOM 1638 N N . VAL A 1 207 ? -16.829 -5.489 10.494 1.00 98.44 207 VAL A N 1
ATOM 1639 C CA . VAL A 1 207 ? -16.845 -5.046 11.895 1.00 98.44 207 VAL A CA 1
ATOM 1640 C C . VAL A 1 207 ? -15.457 -5.253 12.484 1.00 98.44 207 VAL A C 1
ATOM 1642 O O . VAL A 1 207 ? -15.040 -6.387 12.750 1.00 98.44 207 VAL A O 1
ATOM 1645 N N . ILE A 1 208 ? -14.744 -4.146 12.680 1.00 97.88 208 ILE A N 1
ATOM 1646 C CA . ILE A 1 208 ? -13.333 -4.141 13.063 1.00 97.88 208 ILE A CA 1
ATOM 1647 C C . ILE A 1 208 ? -13.206 -3.741 14.528 1.00 97.88 208 ILE A C 1
ATOM 1649 O O . ILE A 1 208 ? -13.663 -2.670 14.931 1.00 97.88 208 ILE A O 1
ATOM 1653 N N . ARG A 1 209 ? -12.565 -4.597 15.326 1.00 96.25 209 ARG A N 1
ATOM 1654 C CA . ARG A 1 209 ? -12.418 -4.406 16.779 1.00 96.25 209 ARG A CA 1
ATOM 1655 C C . ARG A 1 209 ? -10.958 -4.362 17.198 1.00 96.25 209 ARG A C 1
ATOM 1657 O O . ARG A 1 209 ? -10.089 -4.862 16.484 1.00 96.25 209 ARG A O 1
ATOM 1664 N N . PHE A 1 210 ? -10.691 -3.781 18.366 1.00 92.88 210 PHE A N 1
ATOM 1665 C CA . PHE A 1 210 ? -9.331 -3.460 18.801 1.00 92.88 210 PHE A CA 1
ATOM 1666 C C . PHE A 1 210 ? -8.953 -4.128 20.114 1.00 92.88 210 PHE A C 1
ATOM 1668 O O . PHE A 1 210 ? -9.702 -4.074 21.093 1.00 92.88 210 PHE A O 1
ATOM 1675 N N . ASN A 1 211 ? -7.718 -4.621 20.174 1.00 89.94 211 ASN A N 1
ATOM 1676 C CA . ASN A 1 211 ? -7.068 -5.045 21.411 1.00 89.94 211 ASN A CA 1
ATOM 1677 C C . ASN A 1 211 ? -7.919 -6.101 22.147 1.00 89.94 211 ASN A C 1
ATOM 1679 O O . ASN A 1 211 ? -8.411 -7.033 21.522 1.00 89.94 211 ASN A O 1
ATOM 1683 N N . ASN A 1 212 ? -8.128 -5.952 23.455 1.00 88.38 212 ASN A N 1
ATOM 1684 C CA . ASN A 1 212 ? -8.845 -6.920 24.293 1.00 88.38 212 ASN A CA 1
ATOM 1685 C C . ASN A 1 212 ? -10.353 -6.625 24.411 1.00 88.38 212 ASN A C 1
ATOM 1687 O O . ASN A 1 212 ? -10.894 -6.707 25.511 1.00 88.38 212 ASN A O 1
ATOM 1691 N N . PHE A 1 213 ? -11.011 -6.195 23.330 1.00 91.38 213 PHE A N 1
ATOM 1692 C CA . PHE A 1 213 ? -12.444 -5.866 23.342 1.00 91.38 213 PHE A CA 1
ATOM 1693 C C . PHE A 1 213 ? -13.308 -7.005 23.935 1.00 91.38 213 PHE A C 1
ATOM 1695 O O . PHE A 1 213 ? -12.932 -8.176 23.880 1.00 91.38 213 PHE A O 1
ATOM 1702 N N . VAL A 1 214 ? -14.494 -6.677 24.467 1.00 91.56 214 VAL A N 1
ATOM 1703 C CA . VAL A 1 214 ? -15.402 -7.641 25.117 1.00 91.56 214 VAL A CA 1
ATOM 1704 C C . VAL A 1 214 ? -16.826 -7.517 24.568 1.00 91.56 214 VAL A C 1
ATOM 1706 O O . VAL A 1 214 ? -17.491 -6.505 24.750 1.00 91.56 214 VAL A O 1
ATOM 1709 N N . THR A 1 215 ? -17.349 -8.566 23.935 1.00 93.12 215 THR A N 1
ATOM 1710 C CA . THR A 1 215 ? -18.752 -8.594 23.462 1.00 93.12 215 THR A CA 1
ATOM 1711 C C . THR A 1 215 ? -19.691 -9.321 24.427 1.00 93.12 215 THR A C 1
ATOM 1713 O O . THR A 1 215 ? -20.867 -8.971 24.538 1.00 93.12 215 THR A O 1
ATOM 1716 N N . GLY A 1 216 ? -19.184 -10.308 25.173 1.00 91.94 216 GLY A N 1
ATOM 1717 C CA . GLY A 1 216 ? -19.968 -11.073 26.146 1.00 91.94 216 GLY A CA 1
ATOM 1718 C C . GLY A 1 216 ? -20.589 -10.173 27.218 1.00 91.94 216 GLY A C 1
ATOM 1719 O O . GLY A 1 216 ? -19.884 -9.414 27.874 1.00 91.94 216 GLY A O 1
ATOM 1720 N N . GLY A 1 217 ? -21.913 -10.237 27.378 1.00 94.00 217 GLY A N 1
ATOM 1721 C CA . GLY A 1 217 ? -22.669 -9.383 28.308 1.00 94.00 217 GLY A CA 1
ATOM 1722 C C . GLY A 1 217 ? -22.936 -7.954 27.815 1.00 94.00 217 GLY A C 1
ATOM 1723 O O . GLY A 1 217 ? -23.761 -7.266 28.406 1.00 94.00 217 GLY A O 1
ATOM 1724 N N . PHE A 1 218 ? -22.312 -7.529 26.712 1.00 95.81 218 PHE A N 1
ATOM 1725 C CA . PHE A 1 218 ? -22.458 -6.186 26.133 1.00 95.81 218 PHE A CA 1
ATOM 1726 C C . PHE A 1 218 ? -23.068 -6.189 24.725 1.00 95.81 218 PHE A C 1
ATOM 1728 O O . PHE A 1 218 ? -23.224 -5.126 24.130 1.00 95.81 218 PHE A O 1
ATOM 1735 N N . GLY A 1 219 ? -23.446 -7.359 24.194 1.00 95.69 219 GLY A N 1
ATOM 1736 C CA . GLY A 1 219 ? -23.863 -7.534 22.798 1.00 95.69 219 GLY A CA 1
ATOM 1737 C C . GLY A 1 219 ? -25.007 -6.625 22.337 1.00 95.69 219 GLY A C 1
ATOM 1738 O O . GLY A 1 219 ? -25.017 -6.232 21.178 1.00 95.69 219 GLY A O 1
ATOM 1739 N N . LYS A 1 220 ? -25.908 -6.205 23.237 1.00 97.50 220 LYS A N 1
ATOM 1740 C CA . LYS A 1 220 ? -26.952 -5.207 22.932 1.00 97.50 220 LYS A CA 1
ATOM 1741 C C . LYS A 1 220 ? -26.396 -3.862 22.457 1.00 97.50 220 LYS A C 1
ATOM 1743 O O . LYS A 1 220 ? -27.020 -3.189 21.650 1.00 97.50 220 LYS A O 1
ATOM 1748 N N . HIS A 1 221 ? -25.228 -3.478 22.957 1.00 97.12 221 HIS A N 1
ATOM 1749 C CA . HIS A 1 221 ? -24.579 -2.201 22.669 1.00 97.12 221 HIS A CA 1
ATOM 1750 C C . HIS A 1 221 ? -23.463 -2.354 21.642 1.00 97.12 221 HIS A C 1
ATOM 1752 O O . HIS A 1 221 ? -23.327 -1.552 20.726 1.00 97.12 221 HIS A O 1
ATOM 1758 N N . THR A 1 222 ? -22.646 -3.396 21.799 1.00 96.25 222 THR A N 1
ATOM 1759 C CA . THR A 1 222 ? -21.404 -3.549 21.038 1.00 96.25 222 THR A CA 1
ATOM 1760 C C . THR A 1 222 ? -21.553 -4.442 19.816 1.00 96.25 222 THR A C 1
ATOM 1762 O O . THR A 1 222 ? -20.642 -4.459 18.985 1.00 96.25 222 THR A O 1
ATOM 1765 N N . GLY A 1 223 ? -22.653 -5.190 19.704 1.00 97.06 223 GLY A N 1
ATOM 1766 C CA . GLY A 1 223 ? -22.806 -6.277 18.742 1.00 97.06 223 GLY A CA 1
ATOM 1767 C C . GLY A 1 223 ? -21.951 -7.491 19.113 1.00 97.06 223 GLY A C 1
ATOM 1768 O O . GLY A 1 223 ? -21.201 -7.491 20.092 1.00 97.06 223 GLY A O 1
ATOM 1769 N N . SER A 1 224 ? -22.048 -8.545 18.315 1.00 95.56 224 SER A N 1
ATOM 1770 C CA . SER A 1 224 ? -21.298 -9.794 18.496 1.00 95.56 224 SER A CA 1
ATOM 1771 C C . SER A 1 224 ? -20.364 -10.105 17.326 1.00 95.56 224 SER A C 1
ATOM 1773 O O . SER A 1 224 ? -19.351 -10.789 17.505 1.00 95.56 224 SER A O 1
ATOM 1775 N N . LYS A 1 225 ? -20.652 -9.561 16.138 1.00 96.75 225 LYS A N 1
ATOM 1776 C CA . LYS A 1 225 ? -19.882 -9.784 14.916 1.00 96.75 225 LYS A CA 1
ATOM 1777 C C . LYS A 1 225 ? -18.496 -9.161 15.046 1.00 96.75 225 LYS A C 1
ATOM 1779 O O . LYS A 1 225 ? -18.327 -8.049 15.547 1.00 96.75 225 LYS A O 1
ATOM 1784 N N . THR A 1 226 ? -17.493 -9.892 14.577 1.00 96.44 226 THR A N 1
ATOM 1785 C CA . THR A 1 226 ? -16.120 -9.410 14.394 1.00 96.44 226 THR A CA 1
ATOM 1786 C C . THR A 1 226 ? -15.586 -10.050 13.127 1.00 96.44 226 THR A C 1
ATOM 1788 O O . THR A 1 226 ? -15.490 -11.274 13.058 1.00 96.44 226 THR A O 1
ATOM 1791 N N . THR A 1 227 ? -15.272 -9.244 12.118 1.00 97.06 227 THR A N 1
ATOM 1792 C CA . THR A 1 227 ? -14.766 -9.737 10.824 1.00 97.06 227 THR A CA 1
ATOM 1793 C C . THR A 1 227 ? -13.264 -9.555 10.681 1.00 97.06 227 THR A C 1
ATOM 1795 O O . THR A 1 227 ? -12.625 -10.286 9.927 1.00 97.06 227 THR A O 1
ATOM 1798 N N . LEU A 1 228 ? -12.694 -8.588 11.400 1.00 96.75 228 LEU A N 1
ATOM 1799 C CA . LEU A 1 228 ? -11.264 -8.338 11.453 1.00 96.75 228 LEU A CA 1
ATOM 1800 C C . LEU A 1 228 ? -10.889 -7.852 12.851 1.00 96.75 228 LEU A C 1
ATOM 1802 O O . LEU A 1 228 ? -11.479 -6.910 13.384 1.00 96.75 228 LEU A O 1
ATOM 1806 N N . TRP A 1 229 ? -9.878 -8.480 13.435 1.00 94.75 229 TRP A N 1
ATOM 1807 C CA . TRP A 1 229 ? -9.363 -8.086 14.737 1.00 94.75 229 TRP A CA 1
ATOM 1808 C C . TRP A 1 229 ? -8.025 -7.359 14.608 1.00 94.75 229 TRP A C 1
ATOM 1810 O O . TRP A 1 229 ? -7.052 -7.915 14.108 1.00 94.75 229 TRP A O 1
ATOM 1820 N N . SER A 1 230 ? -7.971 -6.108 15.064 1.00 93.94 230 SER A N 1
ATOM 1821 C CA . SER A 1 230 ? -6.734 -5.336 15.164 1.00 93.94 230 SER A CA 1
ATOM 1822 C C . SER A 1 230 ? -6.106 -5.535 16.541 1.00 93.94 230 SER A C 1
ATOM 1824 O O . SER A 1 230 ? -6.620 -5.011 17.533 1.00 93.94 230 SER A O 1
ATOM 1826 N N . CYS A 1 231 ? -4.980 -6.242 16.622 1.00 89.06 231 CYS A N 1
ATOM 1827 C CA . CYS A 1 231 ? -4.359 -6.594 17.901 1.00 89.06 231 CYS A CA 1
ATOM 1828 C C . CYS A 1 231 ? -2.832 -6.546 17.886 1.00 89.06 231 CYS A C 1
ATOM 1830 O O . CYS A 1 231 ? -2.195 -6.730 16.852 1.00 89.06 231 CYS A O 1
ATOM 1832 N N . TYR A 1 232 ? -2.261 -6.371 19.076 1.00 83.12 232 TYR A N 1
ATOM 1833 C CA . TYR A 1 232 ? -0.844 -6.595 19.349 1.00 83.12 232 TYR A CA 1
ATOM 1834 C C . TYR A 1 232 ? -0.661 -8.004 19.892 1.00 83.12 232 TYR A C 1
ATOM 1836 O O . TYR A 1 232 ? -1.421 -8.407 20.773 1.00 83.12 232 TYR A O 1
ATOM 1844 N N . VAL A 1 233 ? 0.346 -8.735 19.414 1.00 74.81 233 VAL A N 1
ATOM 1845 C CA . VAL A 1 233 ? 0.641 -10.090 19.927 1.00 74.81 233 VAL A CA 1
ATOM 1846 C C . VAL A 1 233 ? 1.642 -10.055 21.082 1.00 74.81 233 VAL A C 1
ATOM 1848 O O . VAL A 1 233 ? 1.635 -10.903 21.973 1.00 74.81 233 VAL A O 1
ATOM 1851 N N . ARG A 1 234 ? 2.534 -9.062 21.101 1.00 65.19 234 ARG A N 1
ATOM 1852 C CA . ARG A 1 234 ? 3.573 -8.973 22.126 1.00 65.19 234 ARG A CA 1
ATOM 1853 C C . ARG A 1 234 ? 3.005 -8.411 23.432 1.00 65.19 234 ARG A C 1
ATOM 1855 O O . ARG A 1 234 ? 2.531 -7.282 23.464 1.00 65.19 234 ARG A O 1
ATOM 1862 N N . GLY A 1 235 ? 3.130 -9.169 24.525 1.00 54.19 235 GLY A N 1
ATOM 1863 C CA . GLY A 1 235 ? 2.785 -8.709 25.880 1.00 54.19 235 GLY A CA 1
ATOM 1864 C C . GLY A 1 235 ? 1.291 -8.738 26.224 1.00 54.19 235 GLY A C 1
ATOM 1865 O O . GLY A 1 235 ? 0.913 -8.337 27.321 1.00 54.19 235 GLY A O 1
ATOM 1866 N N . SER A 1 236 ? 0.444 -9.229 25.323 1.00 54.25 236 SER A N 1
ATOM 1867 C CA . SER A 1 236 ? -0.992 -9.402 25.527 1.00 54.25 236 SER A CA 1
ATOM 1868 C C . SER A 1 236 ? -1.303 -10.836 25.974 1.00 54.25 236 SER A C 1
ATOM 1870 O O . SER A 1 236 ? -0.938 -11.809 25.319 1.00 54.25 236 SER A O 1
ATOM 1872 N N . GLN A 1 237 ? -2.019 -10.988 27.091 1.00 56.84 237 GLN A N 1
ATOM 1873 C CA . GLN A 1 237 ? -2.819 -12.194 27.316 1.00 56.84 237 GLN A CA 1
ATOM 1874 C C . GLN A 1 237 ? -4.046 -12.065 26.415 1.00 56.84 237 GLN A C 1
ATOM 1876 O O . GLN A 1 237 ? -4.993 -11.378 26.781 1.00 56.84 237 GLN A O 1
ATOM 1881 N N . LEU A 1 238 ? -3.983 -12.624 25.206 1.00 60.19 238 LEU A N 1
ATOM 1882 C CA . LEU A 1 238 ? -5.057 -12.530 24.218 1.00 60.19 238 LEU A CA 1
ATOM 1883 C C . LEU A 1 238 ? -6.273 -13.353 24.692 1.00 60.19 238 LEU A C 1
ATOM 1885 O O . LEU A 1 238 ? -6.173 -14.579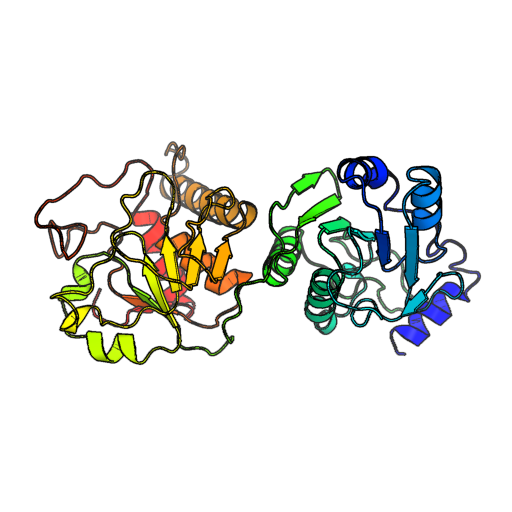 24.760 1.00 60.19 238 LEU A O 1
ATOM 1889 N N . PRO A 1 239 ? -7.415 -12.726 25.041 1.00 54.00 239 PRO A N 1
ATOM 1890 C CA . PRO A 1 239 ? -8.574 -13.455 25.560 1.00 54.00 239 PRO A CA 1
ATOM 1891 C C . PRO A 1 239 ? -9.449 -14.050 24.445 1.00 54.00 239 PRO A C 1
ATOM 1893 O O . PRO A 1 239 ? -10.217 -14.976 24.697 1.00 54.00 239 PRO A O 1
ATOM 1896 N N . ALA A 1 240 ? -9.340 -13.527 23.220 1.00 62.12 240 ALA A N 1
ATOM 1897 C CA . ALA A 1 240 ? -10.128 -13.932 22.064 1.00 62.12 240 ALA A CA 1
ATOM 1898 C C . ALA A 1 240 ? -9.233 -14.595 21.010 1.00 62.12 240 ALA A C 1
ATOM 1900 O O . ALA A 1 240 ? -8.137 -14.114 20.735 1.00 62.12 240 ALA A O 1
ATOM 1901 N N . LYS A 1 241 ? -9.716 -15.687 20.412 1.00 73.25 241 LYS A N 1
ATOM 1902 C CA . LYS A 1 241 ? -9.092 -16.329 19.250 1.00 73.25 241 LYS A CA 1
ATOM 1903 C C . LYS A 1 241 ? -9.835 -15.869 18.004 1.00 73.25 241 LYS A C 1
ATOM 1905 O O . LYS A 1 241 ? -11.017 -16.179 17.858 1.00 73.25 241 LYS A O 1
ATOM 1910 N N . HIS A 1 242 ? -9.167 -15.135 17.120 1.00 84.44 242 HIS A N 1
ATOM 1911 C CA . HIS A 1 242 ? -9.723 -14.754 15.821 1.00 84.44 242 HIS A CA 1
ATOM 1912 C C . HIS A 1 242 ? -8.776 -15.169 14.705 1.00 84.44 242 HIS A C 1
ATOM 1914 O O . HIS A 1 242 ? -7.597 -14.836 14.719 1.00 84.44 242 HIS A O 1
ATOM 1920 N N . ALA A 1 243 ? -9.335 -15.850 13.707 1.00 86.81 243 ALA A N 1
ATOM 1921 C CA . ALA A 1 243 ? -8.600 -16.312 12.538 1.00 86.81 243 ALA A CA 1
ATOM 1922 C C . ALA A 1 243 ? -8.075 -15.151 11.677 1.00 86.81 243 ALA A C 1
ATOM 1924 O O . ALA A 1 243 ? -6.936 -15.197 11.218 1.00 86.81 243 ALA A O 1
ATOM 1925 N N . ARG A 1 244 ? -8.899 -14.111 11.475 1.00 94.69 244 ARG A N 1
ATOM 1926 C CA . ARG A 1 244 ? -8.608 -12.965 10.605 1.00 94.69 244 ARG A CA 1
ATOM 1927 C C . ARG A 1 244 ? -8.192 -11.745 11.418 1.00 94.69 244 ARG A C 1
ATOM 1929 O O . ARG A 1 244 ? -9.013 -11.131 12.106 1.00 94.69 244 ARG A O 1
ATOM 1936 N N . VAL A 1 245 ? -6.913 -11.393 11.324 1.00 93.88 245 VAL A N 1
ATOM 1937 C CA . VAL A 1 245 ? -6.280 -10.360 12.151 1.00 93.88 245 VAL A CA 1
ATOM 1938 C C . VAL A 1 245 ? -5.499 -9.355 11.320 1.00 93.88 245 VAL A C 1
ATOM 1940 O O . VAL A 1 245 ? -4.982 -9.663 10.248 1.00 93.88 245 VAL A O 1
ATOM 1943 N N . ILE A 1 246 ? -5.361 -8.145 11.850 1.00 93.81 246 ILE A N 1
ATOM 1944 C CA . ILE A 1 246 ? -4.404 -7.155 11.372 1.00 93.81 246 ILE A CA 1
ATOM 1945 C C . ILE A 1 246 ? -3.495 -6.726 12.518 1.00 93.81 246 ILE A C 1
ATOM 1947 O O . ILE A 1 246 ? -3.953 -6.331 13.588 1.00 93.81 246 ILE A O 1
ATOM 1951 N N . LEU A 1 247 ? -2.190 -6.815 12.285 1.00 90.94 247 LEU A N 1
ATOM 1952 C CA . LEU A 1 247 ? -1.169 -6.462 13.260 1.00 90.94 247 LEU A CA 1
ATOM 1953 C C . LEU A 1 247 ? -0.686 -5.028 12.985 1.00 90.94 247 LEU A C 1
ATOM 1955 O O . LEU A 1 247 ? -0.143 -4.768 11.904 1.00 90.94 247 LEU A O 1
ATOM 1959 N N . PRO A 1 248 ? -0.871 -4.077 13.922 1.00 83.94 248 PRO A N 1
ATOM 1960 C CA . PRO A 1 248 ? -0.447 -2.690 13.725 1.00 83.94 248 PRO A CA 1
ATOM 1961 C C . PRO A 1 248 ? 1.074 -2.514 13.665 1.00 83.94 248 PRO A C 1
ATOM 1963 O O . PRO A 1 248 ? 1.551 -1.513 13.133 1.00 83.94 248 PRO A O 1
ATOM 1966 N N . HIS A 1 249 ? 1.838 -3.466 14.208 1.00 78.62 249 HIS A N 1
ATOM 1967 C CA . HIS A 1 249 ? 3.292 -3.486 14.111 1.00 78.62 249 HIS A CA 1
ATOM 1968 C C . HIS A 1 249 ? 3.755 -4.571 13.145 1.00 78.62 249 HIS A C 1
ATOM 1970 O O . HIS A 1 249 ? 3.501 -5.759 13.338 1.00 78.62 249 HIS A O 1
ATOM 1976 N N . GLU A 1 250 ? 4.517 -4.164 12.128 1.00 77.81 250 GLU A N 1
ATOM 1977 C CA . GLU A 1 250 ? 5.004 -5.071 11.085 1.00 77.81 250 GLU A CA 1
ATOM 1978 C C . GLU A 1 250 ? 5.871 -6.223 11.621 1.00 77.81 250 GLU A C 1
ATOM 1980 O O . GLU A 1 250 ? 5.921 -7.273 10.989 1.00 77.81 250 GLU A O 1
ATOM 1985 N N . ASN A 1 251 ? 6.465 -6.068 12.810 1.00 78.88 251 ASN A N 1
ATOM 1986 C CA . ASN A 1 251 ? 7.332 -7.062 13.451 1.00 78.88 251 ASN A CA 1
ATOM 1987 C C . ASN A 1 251 ? 6.603 -8.015 14.414 1.00 78.88 251 ASN A C 1
ATOM 1989 O O . ASN A 1 251 ? 7.235 -8.923 14.960 1.00 78.88 251 ASN A O 1
ATOM 1993 N N . ASP A 1 252 ? 5.300 -7.829 14.644 1.00 82.31 252 ASP A N 1
ATOM 1994 C CA . ASP A 1 252 ? 4.541 -8.723 15.519 1.00 82.31 252 ASP A CA 1
ATOM 1995 C C . ASP A 1 252 ? 4.458 -10.124 14.901 1.00 82.31 252 ASP A C 1
ATOM 1997 O O . ASP A 1 252 ? 4.193 -10.298 13.706 1.00 82.31 252 ASP A O 1
ATOM 2001 N N . ARG A 1 253 ? 4.699 -11.150 15.716 1.00 83.38 253 ARG A N 1
ATOM 2002 C CA . ARG A 1 253 ? 4.634 -12.545 15.273 1.00 83.38 253 ARG A CA 1
ATOM 2003 C C . ARG A 1 253 ? 3.237 -13.088 15.558 1.00 83.38 253 ARG A C 1
ATOM 2005 O O . ARG A 1 253 ? 2.850 -13.029 16.719 1.00 83.38 253 ARG A O 1
ATOM 2012 N N . PRO A 1 254 ? 2.490 -13.573 14.552 1.00 84.94 254 PRO A N 1
ATOM 2013 C CA . PRO A 1 254 ? 1.175 -14.162 14.779 1.00 84.94 254 PRO A CA 1
ATOM 2014 C C . PRO A 1 254 ? 1.287 -15.452 15.599 1.00 84.94 254 PRO A C 1
ATOM 2016 O O . PRO A 1 254 ? 2.337 -16.097 15.609 1.00 84.94 254 PRO A O 1
ATOM 2019 N N . THR A 1 255 ? 0.204 -15.814 16.280 1.00 83.75 255 THR A N 1
ATOM 2020 C CA . THR A 1 255 ? 0.033 -17.112 16.945 1.00 83.75 255 THR A CA 1
ATOM 2021 C C . THR A 1 255 ? -0.582 -18.134 15.986 1.00 83.75 255 THR A C 1
ATOM 2023 O O . THR A 1 255 ? -1.143 -17.760 14.957 1.00 83.75 255 THR A O 1
ATOM 2026 N N . ASP A 1 256 ? -0.500 -19.425 16.320 1.00 83.69 256 ASP A N 1
ATOM 2027 C CA . ASP A 1 256 ? -0.950 -20.522 15.443 1.00 83.69 256 ASP A CA 1
ATOM 2028 C C . ASP A 1 256 ? -2.452 -20.472 15.095 1.00 83.69 256 ASP A C 1
ATOM 2030 O O . ASP A 1 256 ? -2.878 -21.021 14.082 1.00 83.69 256 ASP A O 1
ATOM 2034 N N . ASP A 1 257 ? -3.276 -19.808 15.912 1.00 83.94 257 ASP A N 1
ATOM 2035 C CA . ASP A 1 257 ? -4.711 -19.627 15.666 1.00 83.94 257 ASP A CA 1
ATOM 2036 C C . ASP A 1 257 ? -5.037 -18.514 14.652 1.00 83.94 257 ASP A C 1
ATOM 2038 O O . ASP A 1 257 ? -6.155 -18.458 14.131 1.00 83.94 257 ASP A O 1
ATOM 2042 N N . MET A 1 258 ? -4.068 -17.653 14.327 1.00 89.50 258 MET A N 1
ATOM 2043 C CA . MET A 1 258 ? -4.220 -16.561 13.367 1.00 89.50 258 MET A CA 1
ATOM 2044 C C . MET A 1 258 ? -3.887 -17.054 11.953 1.00 89.50 258 MET A C 1
ATOM 2046 O O . MET A 1 258 ? -2.734 -17.066 11.525 1.00 89.50 258 MET A O 1
ATOM 2050 N N . THR A 1 259 ? -4.914 -17.463 11.212 1.00 89.25 259 THR A N 1
ATOM 2051 C CA . THR A 1 259 ? -4.773 -18.088 9.884 1.00 89.25 259 THR A CA 1
ATOM 2052 C C . THR A 1 259 ? -4.823 -17.093 8.721 1.00 89.25 259 THR A C 1
ATOM 2054 O O . THR A 1 259 ? -4.324 -17.387 7.637 1.00 89.25 259 THR A O 1
ATOM 2057 N N . GLU A 1 260 ? -5.365 -15.892 8.933 1.00 93.25 260 GLU A N 1
ATOM 2058 C CA . GLU A 1 260 ? -5.419 -14.812 7.947 1.00 93.25 260 GLU A CA 1
ATOM 2059 C C . GLU A 1 260 ? -4.841 -13.525 8.555 1.00 93.25 260 GLU A C 1
ATOM 2061 O O . GLU A 1 260 ? -5.532 -12.759 9.226 1.00 93.25 260 GLU A O 1
ATOM 2066 N N . VAL A 1 261 ? -3.540 -13.306 8.339 1.00 92.38 261 VAL A N 1
ATOM 2067 C CA . VAL A 1 261 ? -2.762 -12.247 8.999 1.00 92.38 261 VAL A CA 1
ATOM 2068 C C . VAL A 1 261 ? -2.428 -11.121 8.028 1.00 92.38 261 VAL A C 1
ATOM 2070 O O . VAL A 1 261 ? -1.706 -11.313 7.050 1.00 92.38 261 VAL A O 1
ATOM 2073 N N . TYR A 1 262 ? -2.879 -9.918 8.365 1.00 94.31 262 TYR A N 1
ATOM 2074 C CA . TYR A 1 262 ? -2.532 -8.670 7.693 1.00 94.31 262 TYR A CA 1
ATOM 2075 C C . TYR A 1 262 ? -1.633 -7.803 8.569 1.00 94.31 262 TYR A C 1
ATOM 2077 O O . TYR A 1 262 ? -1.500 -8.022 9.775 1.00 94.31 262 TYR A O 1
ATOM 2085 N N . ARG A 1 263 ? -1.010 -6.788 7.966 1.00 91.81 263 ARG A N 1
ATOM 2086 C CA . ARG A 1 263 ? -0.103 -5.869 8.661 1.00 91.81 263 ARG A CA 1
ATOM 2087 C C . ARG A 1 263 ? -0.340 -4.439 8.210 1.00 91.81 263 ARG A C 1
ATOM 2089 O O . ARG A 1 263 ? -0.562 -4.202 7.024 1.00 91.81 263 ARG A O 1
ATOM 2096 N N . ILE A 1 264 ? -0.229 -3.497 9.143 1.00 93.31 264 ILE A N 1
ATOM 2097 C CA . ILE A 1 264 ? -0.020 -2.088 8.804 1.00 93.31 264 ILE A CA 1
ATOM 2098 C C . ILE A 1 264 ? 1.490 -1.910 8.570 1.00 93.31 264 ILE A C 1
ATOM 2100 O O . ILE A 1 264 ? 2.267 -2.153 9.498 1.00 93.31 264 ILE A O 1
ATOM 2104 N N . PRO A 1 265 ? 1.941 -1.524 7.361 1.00 93.81 265 PRO A N 1
ATOM 2105 C CA . PRO A 1 265 ? 3.367 -1.326 7.095 1.00 93.81 265 PRO A CA 1
ATOM 2106 C C . PRO A 1 265 ? 3.958 -0.247 8.016 1.00 93.81 265 PRO A C 1
ATOM 2108 O O . PRO A 1 265 ? 3.303 0.775 8.254 1.00 93.81 265 PRO A O 1
ATOM 2111 N N . ALA A 1 266 ? 5.203 -0.404 8.494 1.00 93.44 266 ALA A N 1
ATOM 2112 C CA . ALA A 1 266 ? 5.797 0.592 9.397 1.00 93.44 266 ALA A CA 1
ATOM 2113 C C . ALA A 1 266 ? 5.886 1.986 8.778 1.00 93.44 266 ALA A C 1
ATOM 2115 O O . ALA A 1 266 ? 5.796 2.976 9.502 1.00 93.44 266 ALA A O 1
ATOM 2116 N N . TRP A 1 267 ? 6.003 2.083 7.452 1.00 94.81 267 TRP A N 1
ATOM 2117 C CA . TRP A 1 267 ? 5.968 3.369 6.763 1.00 94.81 267 TRP A CA 1
ATOM 2118 C C . TRP A 1 267 ? 4.643 4.107 7.002 1.00 94.81 267 TRP A C 1
ATOM 2120 O O . TRP A 1 267 ? 4.654 5.280 7.375 1.00 94.81 267 TRP A O 1
ATOM 2130 N N . GLN A 1 268 ? 3.498 3.420 6.875 1.00 94.81 268 GLN A N 1
ATOM 2131 C CA . GLN A 1 268 ? 2.189 4.008 7.183 1.00 94.81 268 GLN A CA 1
ATOM 2132 C C . GLN A 1 268 ? 2.093 4.375 8.665 1.00 94.81 268 GLN A C 1
ATOM 2134 O O . GLN A 1 268 ? 1.652 5.476 8.997 1.00 94.81 268 GLN A O 1
ATOM 2139 N N . PHE A 1 269 ? 2.551 3.486 9.550 1.00 93.38 269 PHE A N 1
ATOM 2140 C CA . PHE A 1 269 ? 2.552 3.747 10.987 1.00 93.38 269 PHE A CA 1
ATOM 2141 C C . PHE A 1 269 ? 3.339 5.024 11.331 1.00 93.38 269 PHE A C 1
ATOM 2143 O O . PHE A 1 269 ? 2.838 5.901 12.042 1.00 93.38 269 PHE A O 1
ATOM 2150 N N . ALA A 1 270 ? 4.553 5.155 10.785 1.00 94.06 270 ALA A N 1
ATOM 2151 C CA . ALA A 1 270 ? 5.434 6.303 10.967 1.00 94.06 270 ALA A CA 1
ATOM 2152 C C . ALA A 1 270 ? 4.853 7.584 10.355 1.00 94.06 270 ALA A C 1
ATOM 2154 O O . ALA A 1 270 ? 4.927 8.642 10.980 1.00 94.06 270 ALA A O 1
ATOM 2155 N N . ARG A 1 271 ? 4.217 7.496 9.179 1.00 94.81 271 ARG A N 1
ATOM 2156 C CA . ARG A 1 271 ? 3.530 8.625 8.537 1.00 94.81 271 ARG A CA 1
ATOM 2157 C C . ARG A 1 271 ? 2.419 9.189 9.423 1.00 94.81 271 ARG A C 1
ATOM 2159 O O . ARG A 1 271 ? 2.381 10.397 9.650 1.00 94.81 271 ARG A O 1
ATOM 2166 N N . VAL A 1 272 ? 1.533 8.338 9.943 1.00 95.31 272 VAL A N 1
ATOM 2167 C CA . VAL A 1 272 ? 0.415 8.775 10.803 1.00 95.31 272 VAL A CA 1
ATOM 2168 C C . VAL A 1 272 ? 0.929 9.300 12.147 1.00 95.31 272 VAL A C 1
ATOM 2170 O O . VAL A 1 272 ? 0.435 10.320 12.636 1.00 95.31 272 VAL A O 1
ATOM 2173 N N . ARG A 1 273 ? 1.971 8.675 12.717 1.00 94.81 273 ARG A N 1
ATOM 2174 C CA . ARG A 1 273 ? 2.657 9.188 13.914 1.00 94.81 273 ARG A CA 1
ATOM 2175 C C . ARG A 1 273 ? 3.201 10.595 13.674 1.00 94.81 273 ARG A C 1
ATOM 2177 O O . ARG A 1 273 ? 2.868 11.496 14.437 1.00 94.81 273 ARG A O 1
ATOM 2184 N N . LYS A 1 274 ? 3.970 10.799 12.601 1.00 95.31 274 LYS A N 1
ATOM 2185 C CA . LYS A 1 274 ? 4.539 12.107 12.262 1.00 95.31 274 LYS A CA 1
ATOM 2186 C C . LYS A 1 274 ? 3.453 13.164 12.064 1.00 95.31 274 LYS A C 1
ATOM 2188 O O . LYS A 1 274 ? 3.567 14.252 12.611 1.00 95.31 274 LYS A O 1
ATOM 2193 N N . LEU A 1 275 ? 2.372 12.835 11.354 1.00 95.31 275 LEU A N 1
ATOM 2194 C CA . LEU A 1 275 ? 1.245 13.755 11.171 1.00 95.31 275 LEU A CA 1
ATOM 2195 C C . LEU A 1 275 ? 0.617 14.170 12.512 1.00 95.31 275 LEU A C 1
ATOM 2197 O O . LEU A 1 275 ? 0.294 15.340 12.713 1.00 95.31 275 LEU A O 1
ATOM 2201 N N . THR A 1 276 ? 0.468 13.221 13.436 1.00 95.50 276 THR A N 1
ATOM 2202 C CA . THR A 1 276 ? -0.059 13.475 14.785 1.00 95.50 276 THR A CA 1
ATOM 2203 C C . THR A 1 276 ? 0.889 14.374 15.583 1.00 95.50 276 THR A C 1
ATOM 2205 O O . THR A 1 276 ? 0.449 15.344 16.200 1.00 95.50 276 THR A O 1
ATOM 2208 N N . GLN A 1 277 ? 2.196 14.102 15.525 1.00 95.44 277 GLN A N 1
ATOM 2209 C CA . GLN A 1 277 ? 3.238 14.910 16.162 1.00 95.44 277 GLN A CA 1
ATOM 2210 C C . GLN A 1 277 ? 3.263 16.342 15.618 1.00 95.44 277 GLN A C 1
ATOM 2212 O O . GLN A 1 277 ? 3.189 17.288 16.400 1.00 95.44 277 GLN A O 1
ATOM 2217 N N . ASP A 1 278 ? 3.285 16.515 14.296 1.00 95.69 278 ASP A N 1
ATOM 2218 C CA . ASP A 1 278 ? 3.319 17.831 13.651 1.00 95.69 278 ASP A CA 1
ATOM 2219 C C . ASP A 1 278 ? 2.081 18.665 14.032 1.00 95.69 278 ASP A C 1
ATOM 2221 O O . ASP A 1 278 ? 2.196 19.842 14.378 1.00 95.69 278 ASP A O 1
ATOM 2225 N N . ARG A 1 279 ? 0.893 18.045 14.065 1.00 95.06 279 ARG A N 1
ATOM 2226 C CA . ARG A 1 279 ? -0.353 18.704 14.493 1.00 95.06 279 ARG A CA 1
ATOM 2227 C C . ARG A 1 279 ? -0.342 19.084 15.970 1.00 95.06 279 ARG A C 1
ATOM 2229 O O . ARG A 1 279 ? -0.755 20.189 16.317 1.00 95.06 279 ARG A O 1
ATOM 2236 N N . ALA A 1 280 ? 0.130 18.197 16.844 1.00 94.00 280 ALA A N 1
ATOM 2237 C CA . ALA A 1 280 ? 0.238 18.480 18.274 1.00 94.00 280 ALA A CA 1
ATOM 2238 C C . ALA A 1 280 ? 1.260 19.592 18.570 1.00 94.00 280 ALA A C 1
ATOM 2240 O O . ALA A 1 280 ? 1.027 20.422 19.455 1.00 94.00 280 ALA A O 1
ATOM 2241 N N . LEU A 1 281 ? 2.369 19.630 17.821 1.00 95.31 281 LEU A N 1
ATOM 2242 C CA . LEU A 1 281 ? 3.368 20.693 17.894 1.00 95.31 281 LEU A CA 1
ATOM 2243 C C . LEU A 1 281 ? 2.762 22.027 17.456 1.00 95.31 281 LEU A C 1
ATOM 2245 O O . LEU A 1 281 ? 2.850 23.008 18.197 1.00 95.31 281 LEU A O 1
ATOM 2249 N N . TRP A 1 282 ? 2.090 22.046 16.303 1.00 95.50 282 TRP A N 1
ATOM 2250 C CA . TRP A 1 282 ? 1.439 23.240 15.769 1.00 95.50 282 TRP A CA 1
ATOM 2251 C C . TRP A 1 282 ? 0.390 23.801 16.733 1.00 95.50 282 TRP A C 1
ATOM 2253 O O . TRP A 1 282 ? 0.451 24.975 17.094 1.00 95.50 282 TRP A O 1
ATOM 2263 N N . ALA A 1 283 ? -0.513 22.952 17.233 1.00 92.62 283 ALA A N 1
ATOM 2264 C CA . ALA A 1 283 ? -1.557 23.346 18.181 1.00 92.62 283 ALA A CA 1
ATOM 2265 C C . ALA A 1 283 ? -0.992 23.923 19.494 1.00 92.62 283 ALA A C 1
ATOM 2267 O O . ALA A 1 283 ? -1.623 24.761 20.129 1.00 92.62 283 ALA A O 1
ATOM 2268 N N . SER A 1 284 ? 0.221 23.521 19.890 1.00 92.88 284 SER A N 1
ATOM 2269 C CA . SER A 1 284 ? 0.907 24.066 21.071 1.00 92.88 284 SER A CA 1
ATOM 2270 C C . SER A 1 284 ? 1.624 25.406 20.830 1.00 92.88 284 SER A C 1
ATOM 2272 O O . SER A 1 284 ? 2.226 25.967 21.753 1.00 92.88 284 SER A O 1
ATOM 2274 N N . GLY A 1 285 ? 1.617 25.910 19.591 1.00 94.62 285 GLY A N 1
ATOM 2275 C CA . GLY A 1 285 ? 2.447 27.038 19.178 1.00 94.62 285 GLY A CA 1
ATOM 2276 C C . GLY A 1 285 ? 3.940 26.704 19.209 1.00 94.62 285 GLY A C 1
ATOM 2277 O O . GLY A 1 285 ? 4.730 27.530 19.650 1.00 94.62 285 GLY A O 1
ATOM 2278 N N . HIS A 1 286 ? 4.319 25.494 18.781 1.00 93.75 286 HIS A N 1
ATOM 2279 C CA . HIS A 1 286 ? 5.702 24.991 18.746 1.00 93.75 286 HIS A CA 1
ATOM 2280 C C . HIS A 1 286 ? 6.378 24.818 20.122 1.00 93.75 286 HIS A C 1
ATOM 2282 O O . HIS A 1 286 ? 7.600 24.885 20.226 1.00 93.75 286 HIS A O 1
ATOM 2288 N N . ARG A 1 287 ? 5.601 24.593 21.192 1.00 91.25 287 ARG A N 1
ATOM 2289 C CA . ARG A 1 287 ? 6.116 24.510 22.577 1.00 91.25 287 ARG A CA 1
ATOM 2290 C C . ARG A 1 287 ? 6.095 23.114 23.191 1.00 91.25 287 ARG A C 1
ATOM 2292 O O . ARG A 1 287 ? 6.770 22.874 24.188 1.00 91.25 287 ARG A O 1
ATOM 2299 N N . ARG A 1 288 ? 5.305 22.195 22.641 1.00 88.94 288 ARG A N 1
ATOM 2300 C CA . ARG A 1 288 ? 5.184 20.828 23.153 1.00 88.94 288 ARG A CA 1
ATOM 2301 C C . ARG A 1 288 ? 6.381 19.978 22.726 1.00 88.94 288 ARG A C 1
ATOM 2303 O O . ARG A 1 288 ? 6.723 19.939 21.549 1.00 88.94 288 ARG A O 1
ATOM 2310 N N . ASN A 1 289 ? 6.931 19.204 23.661 1.00 88.12 289 ASN A N 1
ATOM 2311 C CA . ASN A 1 289 ? 7.726 18.032 23.304 1.00 88.12 289 ASN A CA 1
ATOM 2312 C C . ASN A 1 289 ? 6.789 16.932 22.776 1.00 88.12 289 ASN A C 1
ATOM 2314 O O . ASN A 1 289 ? 5.880 16.501 23.486 1.00 88.12 289 ASN A O 1
ATOM 2318 N N . VAL A 1 290 ? 6.985 16.521 21.524 1.00 85.62 290 VAL A N 1
ATOM 2319 C CA . VAL A 1 290 ? 6.144 15.534 20.825 1.00 85.62 290 VAL A CA 1
ATOM 2320 C C . VAL A 1 290 ? 6.733 14.127 20.842 1.00 85.62 290 VAL A C 1
ATOM 2322 O O . VAL A 1 290 ? 6.178 13.221 20.230 1.00 85.62 290 VAL A O 1
ATOM 2325 N N . GLU A 1 291 ? 7.832 13.907 21.555 1.00 84.75 291 GLU A N 1
ATOM 2326 C CA . GLU A 1 291 ? 8.351 12.568 21.814 1.00 84.75 291 GLU A CA 1
ATOM 2327 C C . GLU A 1 291 ? 7.956 12.111 23.229 1.00 84.75 291 GLU A C 1
ATOM 2329 O O . GLU A 1 291 ? 8.161 12.869 24.182 1.00 84.75 291 GLU A O 1
ATOM 2334 N N . PRO A 1 292 ? 7.403 10.892 23.407 1.00 81.50 292 PRO A N 1
ATOM 2335 C CA . PRO A 1 292 ? 7.190 9.825 22.422 1.00 81.50 292 PRO A CA 1
ATOM 2336 C C . PRO A 1 292 ? 5.737 9.761 21.900 1.00 81.50 292 PRO A C 1
ATOM 2338 O O . PRO A 1 292 ? 5.113 8.710 21.980 1.00 81.50 292 PRO A O 1
ATOM 2341 N N . LEU A 1 293 ? 5.149 10.858 21.412 1.00 89.12 293 LEU A N 1
ATOM 2342 C CA . LEU A 1 293 ? 3.742 10.865 20.986 1.00 89.12 293 LEU A CA 1
ATOM 2343 C C . LEU A 1 293 ? 3.488 9.872 19.835 1.00 89.12 293 LEU A C 1
ATOM 2345 O O . LEU A 1 293 ? 4.149 9.915 18.794 1.00 89.12 293 LEU A O 1
ATOM 2349 N N . LEU A 1 294 ? 2.495 9.007 20.028 1.00 90.56 294 LEU A N 1
ATOM 2350 C CA . LEU A 1 294 ? 2.020 7.966 19.126 1.00 90.56 294 LEU A CA 1
ATOM 2351 C C . LEU A 1 294 ? 0.556 8.220 18.751 1.00 90.56 294 LEU A C 1
ATOM 2353 O O . LEU A 1 294 ? -0.238 8.700 19.560 1.00 90.56 294 LEU A O 1
ATOM 2357 N N . ALA A 1 295 ? 0.184 7.815 17.540 1.00 91.81 295 ALA A N 1
ATOM 2358 C CA . ALA A 1 295 ? -1.217 7.687 17.154 1.00 91.81 295 ALA A CA 1
ATOM 2359 C C . ALA A 1 295 ? -1.817 6.406 17.752 1.00 91.81 295 ALA A C 1
ATOM 2361 O O . ALA A 1 295 ? -1.175 5.351 17.717 1.00 91.81 295 ALA A O 1
ATOM 2362 N N . SER A 1 296 ? -3.044 6.482 18.268 1.00 92.06 296 SER A N 1
ATOM 2363 C CA . SER A 1 296 ? -3.781 5.319 18.770 1.00 92.06 296 SER A CA 1
ATOM 2364 C C . SER A 1 296 ? -4.019 4.258 17.689 1.00 92.06 296 SER A C 1
ATOM 2366 O O . SER A 1 296 ? -4.028 4.546 16.488 1.00 92.06 296 SER A O 1
ATOM 2368 N N . SER A 1 297 ? -4.284 3.014 18.108 1.00 91.44 297 SER A N 1
ATOM 2369 C CA . SER A 1 297 ? -4.643 1.920 17.190 1.00 91.44 297 SER A CA 1
ATOM 2370 C C . SER A 1 297 ? -5.869 2.268 16.334 1.00 91.44 297 SER A C 1
ATOM 2372 O O . SER A 1 297 ? -5.921 1.911 15.160 1.00 91.44 297 SER A O 1
ATOM 2374 N N . GLY A 1 298 ? -6.827 3.009 16.903 1.00 94.38 298 GLY A N 1
ATOM 2375 C CA . GLY A 1 298 ? -8.018 3.474 16.196 1.00 94.38 298 GLY A CA 1
ATOM 2376 C C . GLY A 1 298 ? -7.684 4.463 15.079 1.00 94.38 298 GLY A C 1
ATOM 2377 O O . GLY A 1 298 ? -8.147 4.284 13.953 1.00 94.38 298 GLY A O 1
ATOM 2378 N N . LEU A 1 299 ? -6.833 5.460 15.356 1.00 95.31 299 LEU A N 1
ATOM 2379 C CA . LEU A 1 299 ? -6.387 6.421 14.343 1.00 95.31 299 LEU A CA 1
ATOM 2380 C C . LEU A 1 299 ? -5.540 5.752 13.251 1.00 95.31 299 LEU A C 1
ATOM 2382 O O . LEU A 1 299 ? -5.751 6.010 12.067 1.00 95.31 299 LEU A O 1
ATOM 2386 N N . GLN A 1 300 ? -4.617 4.864 13.634 1.00 95.19 300 GLN A N 1
ATOM 2387 C CA . GLN A 1 300 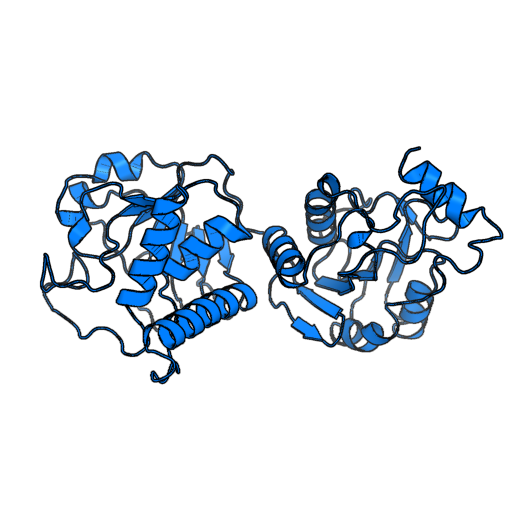? -3.793 4.106 12.688 1.00 95.19 300 GLN A CA 1
ATOM 2388 C C . GLN A 1 300 ? -4.651 3.272 11.733 1.00 95.19 300 GLN A C 1
ATOM 2390 O O . GLN A 1 300 ? -4.446 3.313 10.519 1.00 95.19 300 GLN A O 1
ATOM 2395 N N . MET A 1 301 ? -5.644 2.556 12.266 1.00 96.44 301 MET A N 1
ATOM 2396 C CA . MET A 1 301 ? -6.526 1.717 11.461 1.00 96.44 301 MET A CA 1
ATOM 2397 C C . MET A 1 301 ? -7.445 2.544 10.561 1.00 96.44 301 MET A C 1
ATOM 2399 O O . MET A 1 301 ? -7.568 2.237 9.378 1.00 96.44 301 MET A O 1
ATOM 2403 N N . ALA A 1 302 ? -8.040 3.623 11.082 1.00 97.50 302 ALA A N 1
ATOM 2404 C CA . ALA A 1 302 ? -8.860 4.527 10.279 1.00 97.50 302 ALA A CA 1
ATOM 2405 C C . ALA A 1 302 ? -8.060 5.106 9.101 1.00 97.50 302 ALA A C 1
ATOM 2407 O O . ALA A 1 302 ? -8.499 5.024 7.954 1.00 97.50 302 ALA A O 1
ATOM 2408 N N . ALA A 1 303 ? -6.850 5.612 9.362 1.00 96.88 303 ALA A N 1
ATOM 2409 C CA . ALA A 1 303 ? -5.972 6.136 8.322 1.00 96.88 303 ALA A CA 1
ATOM 2410 C C . ALA A 1 303 ? -5.565 5.053 7.310 1.00 96.88 303 ALA A C 1
ATOM 2412 O O . ALA A 1 303 ? -5.604 5.297 6.109 1.00 96.88 303 ALA A O 1
ATOM 2413 N N . PHE A 1 304 ? -5.207 3.846 7.760 1.00 97.25 304 PHE A N 1
ATOM 2414 C CA . PHE A 1 304 ? -4.837 2.742 6.869 1.00 97.25 304 PHE A CA 1
ATOM 2415 C C . PHE A 1 304 ? -5.990 2.312 5.948 1.00 97.25 304 PHE A C 1
ATOM 2417 O O . PHE A 1 304 ? -5.782 2.131 4.747 1.00 97.25 304 PHE A O 1
ATOM 2424 N N . LEU A 1 305 ? -7.211 2.200 6.476 1.00 98.06 305 LEU A N 1
ATOM 2425 C CA . LEU A 1 305 ? -8.389 1.832 5.688 1.00 98.06 305 LEU A CA 1
ATOM 2426 C C . LEU A 1 305 ? -8.750 2.889 4.640 1.00 98.06 305 LEU A C 1
ATOM 2428 O O . LEU A 1 305 ? -9.064 2.543 3.501 1.00 98.06 305 LEU A O 1
ATOM 2432 N N . LEU A 1 306 ? -8.694 4.169 5.013 1.00 97.38 306 LEU A N 1
ATOM 2433 C CA . LEU A 1 306 ? -9.057 5.275 4.125 1.00 97.38 306 LEU A CA 1
ATOM 2434 C C . LEU A 1 306 ? -7.991 5.545 3.059 1.00 97.38 306 LEU A C 1
ATOM 2436 O O . LEU A 1 306 ? -8.342 5.809 1.908 1.00 97.38 306 LEU A O 1
ATOM 2440 N N . ASP A 1 307 ? -6.712 5.490 3.436 1.00 95.25 307 ASP A N 1
ATOM 2441 C CA . ASP A 1 307 ? -5.604 5.864 2.557 1.00 95.25 307 ASP A CA 1
ATOM 2442 C C . ASP A 1 307 ? -5.092 4.674 1.742 1.00 95.25 307 ASP A C 1
ATOM 2444 O O . ASP A 1 307 ? -4.864 4.802 0.541 1.00 95.25 307 ASP A O 1
ATOM 2448 N N . VAL A 1 308 ? -4.860 3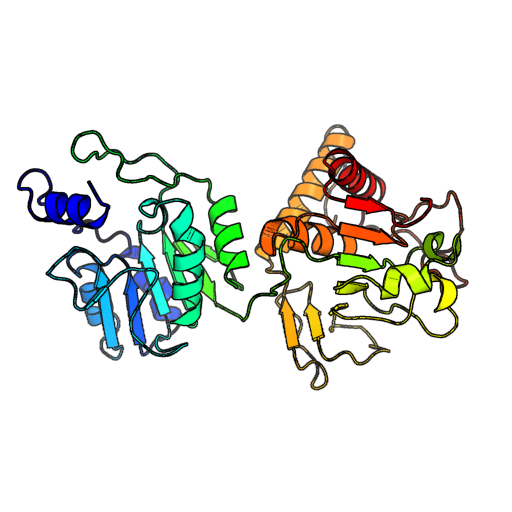.525 2.375 1.00 96.56 308 VAL A N 1
ATOM 2449 C CA . VAL A 1 308 ? -4.145 2.409 1.738 1.00 96.56 308 VAL A CA 1
ATOM 2450 C C . VAL A 1 308 ? -5.119 1.388 1.171 1.00 96.56 308 VAL A C 1
ATOM 2452 O O . VAL A 1 308 ? -5.050 1.073 -0.014 1.00 96.56 308 VAL A O 1
ATOM 2455 N N . VAL A 1 309 ? -6.058 0.894 1.983 1.00 97.31 309 VAL A N 1
ATOM 2456 C CA . VAL A 1 309 ? -7.072 -0.065 1.503 1.00 97.31 309 VAL A CA 1
ATOM 2457 C C . VAL A 1 309 ? -8.006 0.622 0.498 1.00 97.31 309 VAL A C 1
ATOM 2459 O O . VAL A 1 309 ? -8.303 0.081 -0.574 1.00 97.31 309 VAL A O 1
ATOM 2462 N N . GLY A 1 310 ? -8.370 1.872 0.791 1.00 96.50 310 GLY A N 1
ATOM 2463 C CA . GLY A 1 310 ? -9.164 2.733 -0.078 1.00 96.50 310 GLY A CA 1
ATOM 2464 C C . GLY A 1 310 ? -10.666 2.548 0.106 1.00 96.50 310 GLY A C 1
ATOM 2465 O O . GLY A 1 310 ? -11.402 2.624 -0.876 1.00 96.50 310 GLY A O 1
ATOM 2466 N N . VAL A 1 311 ? -11.105 2.300 1.343 1.00 97.50 311 VAL A N 1
ATOM 2467 C CA . VAL A 1 311 ? -12.524 2.347 1.719 1.00 97.50 311 VAL A CA 1
ATOM 2468 C C . VAL A 1 311 ? -13.010 3.795 1.635 1.00 97.50 311 VAL A C 1
ATOM 2470 O O . VAL A 1 311 ? -12.313 4.740 2.025 1.00 97.50 311 VAL A O 1
ATOM 2473 N N . GLU A 1 312 ? -14.210 3.991 1.099 1.00 96.50 312 GLU A N 1
ATOM 2474 C CA . GLU A 1 312 ? -14.755 5.322 0.861 1.00 96.50 312 GLU A CA 1
ATOM 2475 C C . GLU A 1 312 ? -15.135 6.026 2.166 1.00 96.50 312 GLU A C 1
ATOM 2477 O O . GLU A 1 312 ? -14.764 7.188 2.369 1.00 96.50 312 GLU A O 1
ATOM 2482 N N . LYS A 1 313 ? -15.810 5.311 3.073 1.00 96.94 313 LYS A N 1
ATOM 2483 C CA . LYS A 1 313 ? -16.353 5.864 4.314 1.00 96.94 313 LYS A CA 1
ATOM 2484 C C . LYS A 1 313 ? -16.307 4.852 5.459 1.00 96.94 313 LYS A C 1
ATOM 2486 O O . LYS A 1 313 ? -16.510 3.664 5.235 1.00 96.94 313 LYS A O 1
ATOM 2491 N N . LEU A 1 314 ? -16.087 5.327 6.685 1.00 98.12 314 LEU A N 1
ATOM 2492 C CA . LEU A 1 314 ? -16.106 4.501 7.899 1.00 98.12 314 LEU A CA 1
ATOM 2493 C C . LEU A 1 314 ? -17.183 4.976 8.879 1.00 98.12 314 LEU A C 1
ATOM 2495 O O . LEU A 1 314 ? -17.334 6.178 9.103 1.00 98.12 314 LEU A O 1
ATOM 2499 N N . ALA A 1 315 ? -17.878 4.036 9.510 1.00 98.19 315 ALA A N 1
ATOM 2500 C CA . ALA A 1 315 ? -18.601 4.289 10.749 1.00 98.19 315 ALA A CA 1
ATOM 2501 C C . ALA A 1 315 ? -17.665 4.087 11.948 1.00 98.19 315 ALA A C 1
ATOM 2503 O O . ALA A 1 315 ? -16.790 3.218 11.919 1.00 98.19 315 ALA A O 1
ATOM 2504 N N . ILE A 1 316 ? -17.864 4.854 13.016 1.00 97.69 316 ILE A N 1
ATOM 2505 C CA . ILE A 1 316 ? -17.165 4.660 14.290 1.00 97.69 316 ILE A CA 1
ATOM 2506 C C . ILE A 1 316 ? -18.152 4.608 15.460 1.00 97.69 316 ILE A C 1
ATOM 2508 O O . ILE A 1 316 ? -19.144 5.337 15.483 1.00 97.69 316 ILE A O 1
ATOM 2512 N N . ALA A 1 317 ? -17.870 3.740 16.432 1.00 96.31 317 ALA A N 1
ATOM 2513 C CA . ALA A 1 317 ? -18.611 3.610 17.687 1.00 96.31 317 ALA A CA 1
ATOM 2514 C C . ALA A 1 317 ? -17.633 3.372 18.849 1.00 96.31 317 ALA A C 1
ATOM 2516 O O . ALA A 1 317 ? -16.669 2.626 18.685 1.00 96.31 317 ALA A O 1
ATOM 2517 N N . GLY A 1 318 ? -17.845 3.999 20.011 1.00 94.19 318 GLY A N 1
ATOM 2518 C CA . GLY A 1 318 ? -16.943 3.852 21.166 1.00 94.19 318 GLY A CA 1
ATOM 2519 C C . GLY A 1 318 ? -15.594 4.575 21.019 1.00 94.19 318 GLY A C 1
ATOM 2520 O O . GLY A 1 318 ? -14.574 4.082 21.509 1.00 94.19 318 GLY A O 1
ATOM 2521 N N . PHE A 1 319 ? -15.560 5.710 20.310 1.00 93.38 319 PHE A N 1
ATOM 2522 C CA . PHE A 1 319 ? -14.368 6.547 20.103 1.00 93.38 319 PHE A CA 1
ATOM 2523 C C . PHE A 1 319 ? -14.456 7.832 20.937 1.00 93.38 319 PHE A C 1
ATOM 2525 O O . PHE A 1 319 ? -14.833 8.888 20.446 1.00 93.38 319 PHE A O 1
ATOM 2532 N N . ASP A 1 320 ? -14.074 7.738 22.211 1.00 88.81 320 ASP A N 1
ATOM 2533 C CA . ASP A 1 320 ? -14.219 8.853 23.166 1.00 88.81 320 ASP A CA 1
ATOM 2534 C C . ASP A 1 320 ? -13.009 9.776 23.244 1.00 88.81 320 ASP A C 1
ATOM 2536 O O . ASP A 1 320 ? -13.045 10.788 23.941 1.00 88.81 320 ASP A O 1
ATOM 2540 N N . HIS A 1 321 ? -11.899 9.394 22.607 1.00 85.88 321 HIS A N 1
ATOM 2541 C CA . HIS A 1 321 ? -10.619 10.095 22.710 1.00 85.88 321 HIS A CA 1
ATOM 2542 C C . HIS A 1 321 ? -10.246 10.415 24.169 1.00 85.88 321 HIS A C 1
ATOM 2544 O O . HIS A 1 321 ? -9.816 11.515 24.476 1.00 85.88 321 HIS A O 1
ATOM 2550 N N . PHE A 1 322 ? -10.442 9.472 25.099 1.00 76.19 322 PHE A N 1
ATOM 2551 C CA . PHE A 1 322 ? -10.185 9.660 26.539 1.00 76.19 322 PHE A CA 1
ATOM 2552 C C . PHE A 1 322 ? -10.995 10.781 27.225 1.00 76.19 322 PHE A C 1
ATOM 2554 O O . PHE A 1 322 ? -10.720 11.093 28.387 1.00 76.19 322 PHE A O 1
ATOM 2561 N N . SER A 1 323 ? -12.010 11.348 26.565 1.00 77.12 323 SER A N 1
ATOM 2562 C CA . SER A 1 323 ? -12.904 12.337 27.163 1.00 77.12 323 SER A CA 1
ATOM 2563 C C . SER A 1 323 ? -13.600 11.775 28.402 1.00 77.12 323 SER A C 1
ATOM 2565 O O . SER A 1 323 ? -14.094 10.647 28.416 1.00 77.12 323 SER A O 1
ATOM 2567 N N . LYS A 1 324 ? -13.654 12.594 29.455 1.00 75.38 324 LYS A N 1
ATOM 2568 C CA . LYS A 1 324 ? -14.329 12.286 30.725 1.00 75.38 324 LYS A CA 1
ATOM 2569 C C . LYS A 1 324 ? -15.680 12.964 30.878 1.00 75.38 324 LYS A C 1
ATOM 2571 O O . LYS A 1 324 ? -16.277 12.885 31.944 1.00 75.38 324 LYS A O 1
ATOM 2576 N N . ALA A 1 325 ? -16.180 13.594 29.814 1.00 74.25 325 ALA A N 1
ATOM 2577 C CA . ALA A 1 325 ? -17.438 14.332 29.848 1.00 74.25 325 ALA A CA 1
ATOM 2578 C C . ALA A 1 325 ? -18.647 13.451 30.218 1.00 74.25 325 ALA A C 1
ATOM 2580 O O . ALA A 1 325 ? -19.578 13.937 30.852 1.00 74.25 325 ALA A O 1
ATOM 2581 N N . ARG A 1 326 ? -18.629 12.162 29.842 1.00 69.44 326 ARG A N 1
ATOM 2582 C CA . ARG A 1 326 ? -19.757 11.230 30.038 1.00 69.44 326 ARG A CA 1
ATOM 2583 C C . ARG A 1 326 ? -19.497 10.118 31.058 1.00 69.44 326 ARG A C 1
ATOM 2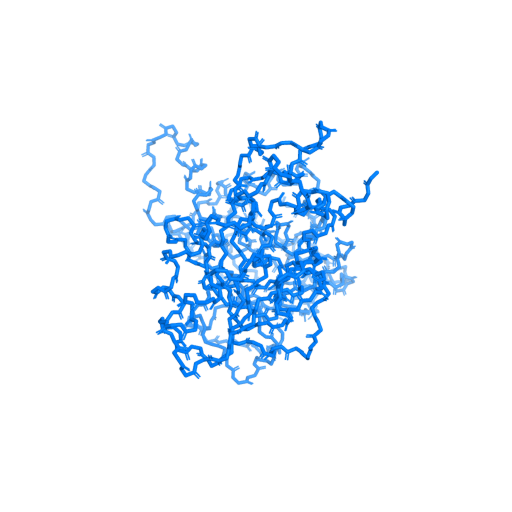585 O O . ARG A 1 326 ? -20.440 9.601 31.644 1.00 69.44 326 ARG A O 1
ATOM 2592 N N . SER A 1 327 ? -18.242 9.716 31.261 1.00 74.44 327 SER A N 1
ATOM 2593 C CA . SER A 1 327 ? -17.889 8.608 32.155 1.00 74.44 327 SER A CA 1
ATOM 2594 C C . SER A 1 327 ? -16.463 8.737 32.683 1.00 74.44 327 SER A C 1
ATOM 2596 O O . SER A 1 327 ? -15.560 9.199 31.985 1.00 74.44 327 SER A O 1
ATOM 2598 N N . SER A 1 328 ? -16.237 8.272 33.915 1.00 73.50 328 SER A N 1
ATOM 2599 C CA . SER A 1 328 ? -14.896 8.116 34.485 1.00 73.50 328 SER A CA 1
ATOM 2600 C C . SER A 1 328 ? -14.175 6.861 33.976 1.00 73.50 328 SER A C 1
ATOM 2602 O O . SER A 1 328 ? -12.958 6.758 34.130 1.00 73.50 328 SER A O 1
ATOM 2604 N N . GLN A 1 329 ? -14.871 5.938 33.304 1.00 78.75 329 GLN A N 1
ATOM 2605 C CA . GLN A 1 329 ? -14.286 4.728 32.717 1.00 78.75 329 GLN A CA 1
ATOM 2606 C C . GLN A 1 329 ? -13.441 5.042 31.469 1.00 78.75 329 GLN A C 1
ATOM 2608 O O . GLN A 1 329 ? -13.572 6.103 30.861 1.00 78.75 329 GLN A O 1
ATOM 2613 N N . HIS A 1 330 ? -12.536 4.131 31.097 1.00 80.62 330 HIS A N 1
ATOM 2614 C CA . HIS A 1 330 ? -11.792 4.195 29.819 1.00 80.62 330 HIS A CA 1
ATOM 2615 C C . HIS A 1 330 ? -12.203 3.100 28.857 1.00 80.62 330 HIS A C 1
ATOM 2617 O O . HIS A 1 330 ? -12.300 3.344 27.662 1.00 80.62 330 HIS A O 1
ATOM 2623 N N . HIS A 1 331 ? -12.416 1.903 29.395 1.00 88.25 331 HIS A N 1
ATOM 2624 C CA . HIS A 1 331 ? -12.967 0.783 28.662 1.00 88.25 331 HIS A CA 1
ATOM 2625 C C . HIS A 1 331 ? -14.360 0.487 29.199 1.00 88.25 331 HIS A C 1
ATOM 2627 O O . HIS A 1 331 ? -14.523 0.419 30.417 1.00 88.25 331 HIS A O 1
ATOM 2633 N N . TYR A 1 332 ? -15.337 0.283 28.315 1.00 91.00 332 TYR A N 1
ATOM 2634 C CA . TYR A 1 332 ? -16.743 0.083 28.697 1.00 91.00 332 TYR A CA 1
ATOM 2635 C C . TYR A 1 332 ? -16.984 -1.121 29.628 1.00 91.00 332 TYR A C 1
ATOM 2637 O O . TYR A 1 332 ? -17.990 -1.173 30.329 1.00 91.00 332 TYR A O 1
ATOM 2645 N N . TRP A 1 333 ? -16.064 -2.091 29.662 1.00 90.06 333 TRP A N 1
ATOM 2646 C CA . TRP A 1 333 ? -16.161 -3.278 30.518 1.00 90.06 333 TRP A CA 1
ATOM 2647 C C . TRP A 1 333 ? -15.378 -3.166 31.835 1.00 90.06 333 TRP A C 1
ATOM 2649 O O . TRP A 1 333 ? -15.489 -4.046 32.690 1.00 90.06 333 TRP A O 1
ATOM 2659 N N . LEU A 1 334 ? -14.568 -2.115 32.020 1.00 86.19 334 LEU A N 1
ATOM 2660 C CA . LEU A 1 334 ? -13.746 -1.940 33.218 1.00 86.19 334 LEU A CA 1
ATOM 2661 C C . LEU A 1 334 ? -14.386 -0.938 34.175 1.00 86.19 334 LEU A C 1
ATOM 2663 O O . LEU A 1 334 ? -14.688 0.196 33.821 1.00 86.19 334 LEU A O 1
ATOM 2667 N N . LYS A 1 335 ? -14.513 -1.344 35.442 1.00 76.19 335 LYS A N 1
ATOM 2668 C CA . LYS A 1 335 ? -14.984 -0.462 36.520 1.00 76.19 335 LYS A CA 1
ATOM 2669 C C . LYS A 1 335 ? -13.930 0.563 36.962 1.00 76.19 335 LYS A C 1
ATOM 2671 O O . LYS A 1 335 ? -14.286 1.552 37.592 1.00 76.19 335 LYS A O 1
ATOM 2676 N N . GLN A 1 336 ? -12.650 0.324 36.665 1.00 71.12 336 GLN A N 1
ATOM 2677 C CA . GLN A 1 336 ? -11.538 1.195 37.055 1.00 71.12 336 GLN A CA 1
ATOM 2678 C C . GLN A 1 336 ? -11.210 2.237 35.981 1.00 71.12 336 GLN A C 1
ATOM 2680 O O . GLN A 1 336 ? -11.221 1.954 34.781 1.00 71.12 336 GLN A O 1
ATOM 2685 N N . ALA A 1 337 ? -10.881 3.442 36.448 1.00 68.62 337 ALA A N 1
ATOM 2686 C CA . ALA A 1 337 ? -10.302 4.500 35.636 1.00 68.62 337 ALA A CA 1
ATOM 2687 C C . ALA A 1 337 ? -8.769 4.354 35.573 1.00 68.62 337 ALA A C 1
ATOM 2689 O O . ALA A 1 337 ? -8.152 3.901 36.534 1.00 68.62 337 ALA A O 1
ATOM 2690 N N . PHE A 1 338 ? -8.153 4.776 34.471 1.00 70.19 338 PHE A N 1
ATOM 2691 C CA . PHE A 1 338 ? -6.704 4.796 34.269 1.00 70.19 338 PHE A CA 1
ATOM 2692 C C . PHE A 1 338 ? -6.263 6.230 33.954 1.00 70.19 338 PHE A C 1
ATOM 2694 O O . PHE A 1 338 ? -7.071 7.096 33.643 1.00 70.19 338 PHE A O 1
ATOM 2701 N N . ALA A 1 339 ? -4.978 6.546 34.038 1.00 70.75 339 ALA A N 1
ATOM 2702 C CA . ALA A 1 339 ? -4.530 7.801 33.440 1.00 70.75 339 ALA A CA 1
ATOM 2703 C C . ALA A 1 339 ? -4.580 7.672 31.910 1.00 70.75 339 ALA A C 1
ATOM 2705 O O . ALA A 1 339 ? -4.387 6.580 31.369 1.00 70.75 339 ALA A O 1
ATOM 2706 N N . GLN A 1 340 ? -4.805 8.782 31.203 1.00 75.44 340 GLN A N 1
ATOM 2707 C CA . GLN A 1 340 ? -4.489 8.821 29.777 1.00 75.44 340 GLN A CA 1
ATOM 2708 C C . GLN A 1 340 ? -3.003 8.456 29.599 1.00 75.44 340 GLN A C 1
ATOM 2710 O O . GLN A 1 340 ? -2.162 9.030 30.301 1.00 75.44 340 GLN A O 1
ATOM 2715 N N . PRO A 1 341 ? -2.664 7.527 28.688 1.00 80.12 341 PRO A N 1
ATOM 2716 C CA . PRO A 1 341 ? -1.273 7.202 28.410 1.00 80.12 341 PRO A CA 1
ATOM 2717 C C . PRO A 1 341 ? -0.521 8.445 27.926 1.00 80.12 341 PRO A C 1
ATOM 2719 O O . PRO A 1 341 ? -1.033 9.212 27.106 1.00 80.12 341 PRO A O 1
ATOM 2722 N N . LYS A 1 342 ? 0.693 8.661 28.442 1.00 83.75 342 LYS A N 1
ATOM 2723 C CA . LYS A 1 342 ? 1.503 9.859 28.141 1.00 83.75 342 LYS A CA 1
ATOM 2724 C C . LYS A 1 342 ? 1.912 9.919 26.669 1.00 83.75 342 LYS A C 1
ATOM 2726 O O . LYS A 1 342 ? 2.176 10.990 26.135 1.00 83.75 342 LYS A O 1
ATOM 2731 N N . GLU A 1 343 ? 1.959 8.757 26.037 1.00 84.19 343 GLU A N 1
ATOM 2732 C CA . GLU A 1 343 ? 2.256 8.526 24.634 1.00 84.19 343 GLU A CA 1
ATOM 2733 C C . GLU A 1 343 ? 1.101 8.880 23.686 1.00 84.19 343 GLU A C 1
ATOM 2735 O O . GLU A 1 343 ? 1.295 8.790 22.482 1.00 84.19 343 GLU A O 1
ATOM 2740 N N . HIS A 1 344 ? -0.073 9.310 24.164 1.00 85.25 344 HIS A N 1
ATOM 2741 C CA . HIS A 1 344 ? -1.195 9.715 23.307 1.00 85.25 344 HIS A CA 1
ATOM 2742 C C . HIS A 1 344 ? -1.671 11.136 23.609 1.00 85.25 344 HIS A C 1
ATOM 2744 O O . HIS A 1 344 ? -1.710 11.566 24.761 1.00 85.25 344 HIS A O 1
ATOM 2750 N N . HIS A 1 345 ? -2.107 11.854 22.571 1.00 88.94 345 HIS A N 1
ATOM 2751 C CA . HIS A 1 345 ? -2.645 13.210 22.683 1.00 88.94 345 HIS A CA 1
ATOM 2752 C C . HIS A 1 345 ? -4.084 13.246 22.168 1.00 88.94 345 HIS A C 1
ATOM 2754 O O . HIS A 1 345 ? -4.343 13.526 20.996 1.00 88.94 345 HIS A O 1
ATOM 2760 N N . CYS A 1 346 ? -5.010 12.941 23.075 1.00 87.12 346 CYS A N 1
ATOM 2761 C CA . CYS A 1 346 ? -6.449 12.847 22.841 1.00 87.12 346 CYS A CA 1
ATOM 2762 C C . CYS A 1 346 ? -7.040 13.995 22.018 1.00 87.12 346 CYS A C 1
ATOM 2764 O O . CYS A 1 346 ? -7.741 13.736 21.047 1.00 87.12 346 CYS A O 1
ATOM 2766 N N . GLU A 1 347 ? -6.731 15.245 22.367 1.00 90.25 347 GLU A N 1
ATOM 2767 C CA . GLU A 1 347 ? -7.269 16.431 21.692 1.00 90.25 347 GLU A CA 1
ATOM 2768 C C . GLU A 1 347 ? -6.843 16.494 20.222 1.00 90.25 347 GLU A C 1
ATOM 2770 O O . GLU A 1 347 ? -7.642 16.840 19.354 1.00 90.25 347 GLU A O 1
ATOM 2775 N N . THR A 1 348 ? -5.593 16.117 19.922 1.00 93.12 348 THR A N 1
ATOM 2776 C CA . THR A 1 348 ? -5.105 16.079 18.536 1.00 93.12 348 THR A CA 1
ATOM 2777 C C . THR A 1 348 ? -5.820 14.990 17.753 1.00 93.12 348 THR A C 1
ATOM 2779 O O . THR A 1 348 ? -6.241 15.237 16.627 1.00 93.12 348 THR A O 1
ATOM 2782 N N . GLU A 1 349 ? -5.978 13.800 18.335 1.00 94.19 349 GLU A N 1
ATOM 2783 C CA . GLU A 1 349 ? -6.691 12.715 17.662 1.00 94.19 349 GLU A CA 1
ATOM 2784 C C . GLU A 1 349 ? -8.165 13.061 17.434 1.00 94.19 349 GLU A C 1
ATOM 2786 O O . GLU A 1 349 ? -8.655 12.885 16.322 1.00 94.19 349 GLU A O 1
ATOM 2791 N N . ALA A 1 350 ? -8.848 13.619 18.435 1.00 93.88 350 ALA A N 1
ATOM 2792 C CA . ALA A 1 350 ? -10.231 14.070 18.310 1.00 93.88 350 ALA A CA 1
ATOM 2793 C C . ALA A 1 350 ? -10.385 15.095 17.175 1.00 93.88 350 ALA A C 1
ATOM 2795 O O . ALA A 1 350 ? -11.248 14.935 16.313 1.00 93.88 350 ALA A O 1
ATOM 2796 N N . ALA A 1 351 ? -9.491 16.089 17.103 1.00 95.38 351 ALA A N 1
ATOM 2797 C CA . ALA A 1 351 ? -9.487 17.072 16.021 1.00 95.38 351 ALA A CA 1
ATOM 2798 C C . ALA A 1 351 ? -9.278 16.425 14.638 1.00 95.38 351 ALA A C 1
ATOM 2800 O O . ALA A 1 351 ? -9.942 16.795 13.670 1.00 95.38 351 ALA A O 1
ATOM 2801 N N . MET A 1 352 ? -8.393 15.428 14.536 1.00 96.12 352 MET A N 1
ATOM 2802 C CA . MET A 1 352 ? -8.171 14.685 13.290 1.00 96.12 352 MET A CA 1
ATOM 2803 C C . MET A 1 352 ? -9.411 13.885 12.864 1.00 96.12 352 MET A C 1
ATOM 2805 O O . MET A 1 352 ? -9.775 13.907 11.688 1.00 96.12 352 MET A O 1
ATOM 2809 N N . PHE A 1 353 ? -10.092 13.213 13.796 1.00 96.38 353 PHE A N 1
ATOM 2810 C CA . PHE A 1 353 ? -11.351 12.518 13.508 1.00 96.38 353 PHE A CA 1
ATOM 2811 C C . PHE A 1 353 ? -12.466 13.490 13.106 1.00 96.38 353 PHE A C 1
ATOM 2813 O O . PHE A 1 353 ? -13.214 13.214 12.167 1.00 96.38 353 PHE A O 1
ATOM 2820 N N . ASP A 1 354 ? -12.540 14.659 13.742 1.00 95.94 354 ASP A N 1
ATOM 2821 C CA . ASP A 1 354 ? -13.492 15.707 13.379 1.00 95.94 354 ASP A CA 1
ATOM 2822 C C . ASP A 1 354 ? -13.271 16.254 11.967 1.00 95.94 354 ASP A C 1
ATOM 2824 O O . ASP A 1 354 ? -14.233 16.532 11.249 1.00 95.94 354 ASP A O 1
ATOM 2828 N N . GLU A 1 355 ? -12.022 16.396 11.534 1.00 96.44 355 GLU A N 1
ATOM 2829 C CA . GLU A 1 355 ? -11.710 16.773 10.157 1.00 96.44 355 GLU A CA 1
ATOM 2830 C C . GLU A 1 355 ? -12.127 15.692 9.158 1.00 96.44 355 GLU A C 1
ATOM 2832 O O . GLU A 1 355 ? -12.743 16.011 8.139 1.00 96.44 355 GLU A O 1
ATOM 2837 N N . LEU A 1 356 ? -11.874 14.415 9.463 1.00 96.81 356 LEU A N 1
ATOM 2838 C CA . LEU A 1 356 ? -12.338 13.299 8.632 1.00 96.81 356 LEU A CA 1
ATOM 2839 C C . LEU A 1 356 ? -13.869 13.248 8.552 1.00 96.81 356 LEU A C 1
ATOM 2841 O O . LEU A 1 356 ? -14.427 12.960 7.490 1.00 96.81 356 LEU A O 1
ATOM 2845 N N . ARG A 1 357 ? -14.555 13.583 9.647 1.00 96.75 357 ARG A N 1
ATOM 2846 C CA . ARG A 1 357 ? -16.013 13.706 9.696 1.00 96.75 357 ARG A CA 1
ATOM 2847 C C . ARG A 1 357 ? -16.521 14.868 8.846 1.00 96.75 357 ARG A C 1
ATOM 2849 O O . ARG A 1 357 ? -17.440 14.681 8.054 1.00 96.75 357 ARG A O 1
ATOM 2856 N N . LYS A 1 358 ? -15.904 16.049 8.951 1.00 97.56 358 LYS A N 1
ATOM 2857 C CA . LYS A 1 358 ? -16.221 17.216 8.104 1.00 97.56 358 LYS A CA 1
ATOM 2858 C C . LYS A 1 358 ? -15.980 16.932 6.620 1.00 97.56 358 LYS A C 1
ATOM 2860 O O . LYS A 1 358 ? -16.747 17.394 5.786 1.00 97.56 358 LYS A O 1
ATOM 2865 N N . ALA A 1 359 ? -14.964 16.132 6.300 1.00 97.06 359 ALA A N 1
ATOM 2866 C CA . ALA A 1 359 ? -14.689 15.659 4.946 1.00 97.06 359 ALA A CA 1
ATOM 2867 C C . ALA A 1 359 ? -15.640 14.538 4.473 1.00 97.06 359 ALA A C 1
ATOM 2869 O O . ALA A 1 359 ? -15.479 14.028 3.367 1.00 97.06 359 ALA A O 1
ATOM 2870 N N . GLY A 1 360 ? -16.597 14.106 5.304 1.00 97.12 360 GLY A N 1
ATOM 2871 C CA . GLY A 1 360 ? -17.554 13.046 4.977 1.00 97.12 360 GLY A CA 1
ATOM 2872 C C . GLY A 1 360 ? -16.955 11.637 4.921 1.00 97.12 360 GLY A C 1
ATOM 2873 O O . GLY A 1 360 ? -17.643 10.704 4.511 1.00 97.12 360 GLY A O 1
ATOM 2874 N N . ARG A 1 361 ? -15.694 11.466 5.337 1.00 97.62 361 ARG A N 1
ATOM 2875 C CA . ARG A 1 361 ? -14.960 10.189 5.292 1.00 97.62 361 ARG A CA 1
ATOM 2876 C C . ARG A 1 361 ? -15.233 9.306 6.507 1.00 97.62 361 ARG A C 1
ATOM 2878 O O . ARG A 1 361 ? -15.073 8.093 6.422 1.00 97.62 361 ARG A O 1
ATOM 2885 N N . ILE A 1 362 ? -15.660 9.896 7.623 1.00 97.50 362 ILE A N 1
ATOM 2886 C CA . ILE A 1 362 ? -16.054 9.181 8.844 1.00 97.50 362 ILE A CA 1
ATOM 2887 C C . ILE A 1 362 ? -17.394 9.717 9.362 1.00 97.50 362 ILE A C 1
ATOM 2889 O O . ILE A 1 362 ? -17.720 10.885 9.160 1.00 97.50 362 ILE A O 1
ATOM 2893 N N . PHE A 1 363 ? -18.179 8.878 10.034 1.00 96.62 363 PHE A N 1
ATOM 2894 C CA . PHE A 1 363 ? -19.353 9.297 10.797 1.00 96.62 363 PHE A CA 1
ATOM 2895 C C . PHE A 1 363 ? -19.521 8.459 12.066 1.00 96.62 363 PHE A C 1
ATOM 2897 O O . PHE A 1 363 ? -19.084 7.311 12.123 1.00 96.62 363 PHE A O 1
ATOM 2904 N N . ASN A 1 364 ? -20.164 9.037 13.078 1.00 95.19 364 ASN A N 1
ATOM 2905 C CA . ASN A 1 364 ? -20.485 8.334 14.316 1.00 95.19 364 ASN A CA 1
ATOM 2906 C C . ASN A 1 364 ? -21.779 7.546 14.126 1.00 95.19 364 ASN A C 1
ATOM 2908 O O . ASN A 1 364 ? -22.741 8.090 13.585 1.00 95.19 364 ASN A O 1
ATOM 2912 N N . LEU A 1 365 ? -21.792 6.285 14.555 1.00 92.00 365 LEU A N 1
ATOM 2913 C CA . LEU A 1 365 ? -22.986 5.440 14.483 1.00 92.00 365 LEU A CA 1
ATOM 2914 C C . LEU A 1 365 ? -23.993 5.747 15.606 1.00 92.00 365 LEU A C 1
ATOM 2916 O O . LEU A 1 365 ? -25.175 5.489 15.447 1.00 92.00 365 LEU A O 1
ATOM 2920 N N . GLY A 1 366 ? -23.528 6.335 16.709 1.00 80.38 366 GLY A N 1
ATOM 2921 C CA . GLY A 1 366 ? -24.357 6.801 17.822 1.00 80.38 366 GLY A CA 1
ATOM 2922 C C . GLY A 1 366 ? -23.968 8.197 18.284 1.00 80.38 366 GLY A C 1
ATOM 2923 O O . GLY A 1 366 ? -23.108 8.859 17.688 1.00 80.38 366 GLY A O 1
ATOM 2924 N N . THR A 1 367 ? -24.578 8.643 19.376 1.00 71.69 367 THR A N 1
ATOM 2925 C CA . THR A 1 367 ? -24.230 9.915 20.009 1.00 71.69 367 THR A CA 1
ATOM 2926 C C . THR A 1 367 ? -22.830 9.877 20.629 1.00 71.69 367 THR A C 1
ATOM 2928 O O . THR A 1 367 ? -22.487 8.973 21.390 1.00 71.69 367 THR A O 1
ATOM 2931 N N . VAL A 1 368 ? -22.027 10.901 20.313 1.00 59.94 368 VAL A N 1
ATOM 2932 C CA . VAL A 1 368 ? -20.675 11.129 20.870 1.00 59.94 368 VAL A CA 1
ATOM 2933 C C . VAL A 1 368 ? -20.723 11.996 22.104 1.00 59.94 368 VAL A C 1
ATOM 2935 O O . VAL A 1 368 ? -21.404 13.048 22.059 1.00 59.94 368 VAL A O 1
#

Sequence (368 aa):
MTELEKYQGIYGSVNFSKYGHTCHGARAVPIIARWQPKTIIDVGCGHNEFAQRLRQALPDASVIGADFACTSADLICWAHEIPGPDKSFDVVTAFDVLEHLPPEDVDRTLTELARISERFCVSISYVDSKNRWQGQTLHPTVRPEGWWIQRLMRAGAVEIKVEGRYIHGRWIKPLRIAKDARVVLVGNGPSILAEELGEEIDRFDEVIRFNNFVTGGFGKHTGSKTTLWSCYVRGSQLPAKHARVILPHENDRPTDDMTEVYRIPAWQFARVRKLTQDRALWASGHRRNVEPLLASSGLQMAAFLLDVVGVEKLAIAGFDHFSKARSSQHHYWLKQAFAQPKEHHCETEAAMFDELRKAGRIFNLGTV

pLDDT: mean 93.21, std 8.02, range [54.0, 98.88]

Radius of gyration: 23.99 Å; chains: 1; bounding box: 56×48×72 Å